Protein AF-A0A4Q9LCR6-F1 (afdb_monomer)

Nearest PDB structures (foldseek):
  1r8j-assembly1_A  TM=3.520E-01  e=2.386E+00  Synechococcus elongatus PCC 7942 = FACHB-805
  7tem-assembly1_A  TM=5.841E-01  e=8.317E+00  Yersinia pestis CO92
  4g86-assembly1_B  TM=3.510E-01  e=3.260E+00  Synechococcus elongatus PCC 7942 = FACHB-805

Secondary structure (DSSP, 8-state):
--HHHHHHHHHTT-----S-------S-TTS-TTTS-HHHHHHTTHHHHHHHHHTTT-HHHHHHHHHHHHHHHHHTT-S-HHHHHHHHHHHTT---HHHHHHHHHHHHHHHHSPP-TT-HHHHHHHHHHHHHHHHHHHHHHHHHHHHHHHHHHHHHHHHH-----EEE-TT--EEETTTT-S--SS-HHHHHHHHHHHHHHHHHHHHHHHHHTTSS-SSHHHHHHHHHHHHHHHHHHHS---S---

Radius of gyration: 36.47 Å; Cα contacts (8 Å, |Δi|>4): 140; chains: 1; bounding box: 73×49×104 Å

Foldseek 3Di:
DQLLVLLVCVVVVHDDDDPDDPLDQPDDPPDAPVRDDLSNLSSLCVLLSVLVNCVPPDLVSSLVSLVSSLVSCVSNVLDDPVVVVQLVCLLVVNHDPVSVVVLVVLLVVLVVDDDDSVDSVNSSSSSSNSNSVSSNSNSVSVVVVVVVVVVVVVVVVVVPDDPFDWDQDPVRDTDTPCPPPPPPPDDPVVVVVVVVVVVVVVVVVVVVVVVPPPPDDDPPVVVVVVVVVVVVVVVVVVDPDPDDDD

Sequence (246 aa):
MEISNILEKILNKEKVISIKMNLERNYSLNESVEEMSDNALLCMSIYFIQGYLISDTDKEECIEFYKRYCEEVEYYRIINKSLIKIKENTVKQRITRDQKLFLYNFKKEFREIQRLWDNREYIFSVLKYLYILAFEEIYFLLHEREIIKALKEEKEEFQNKEINIIRVDERGKRSSVMVNRNKPTMDLDEFADREILRMRENSENQKEIQKNDSESGEEENLEELRRLDELKDEIFNKRGNTYGMG

Organism: NCBI:txid148818

pLDDT: mean 78.04, std 17.16, range [36.28, 98.06]

Solvent-accessible surface area (backbone atoms only — not comparable to full-atom values): 14783 Å² total; per-residue (Å²): 133,64,65,67,63,54,50,53,32,57,77,70,71,44,89,80,88,70,97,77,76,88,78,69,78,72,67,64,96,84,60,53,75,87,73,51,50,70,68,36,58,54,44,58,47,46,35,44,52,52,16,62,71,32,51,91,78,38,62,68,62,18,42,52,25,26,49,53,28,47,52,51,44,46,73,64,57,77,52,54,74,69,58,54,53,48,46,57,25,44,60,68,73,62,62,48,73,67,57,52,50,50,54,51,49,52,58,50,54,59,71,71,53,81,91,42,91,91,34,65,69,49,50,53,48,49,54,55,49,52,47,54,50,33,47,51,49,42,32,50,56,54,50,52,50,51,52,56,49,51,57,49,53,50,52,53,53,59,75,70,52,78,85,77,53,69,46,67,47,100,86,70,52,74,43,68,74,64,82,83,62,92,62,74,91,60,54,72,68,56,49,50,53,51,51,53,49,51,52,47,52,54,53,51,53,54,54,55,50,67,70,65,58,84,68,90,80,70,69,70,66,55,57,54,51,50,53,54,51,54,51,48,53,52,55,53,71,73,51,72,92,83,77,89,82,136

Structure (mmCIF, N/CA/C/O backbone):
data_AF-A0A4Q9LCR6-F1
#
_entry.id   AF-A0A4Q9LCR6-F1
#
loop_
_atom_site.group_PDB
_atom_site.id
_atom_site.type_symbol
_atom_site.label_atom_id
_atom_site.label_alt_id
_atom_site.label_comp_id
_atom_site.label_asym_id
_atom_site.label_entity_id
_atom_site.label_seq_id
_atom_site.pdbx_PDB_ins_code
_atom_site.Cartn_x
_atom_site.Cartn_y
_atom_site.Cartn_z
_atom_site.occupancy
_atom_site.B_iso_or_equiv
_atom_site.auth_seq_id
_atom_site.auth_comp_id
_atom_site.auth_asym_id
_atom_site.auth_atom_id
_atom_site.pdbx_PDB_model_num
ATOM 1 N N . MET A 1 1 ? -22.986 8.074 -1.192 1.00 53.81 1 MET A N 1
ATOM 2 C CA . MET A 1 1 ? -22.441 6.706 -1.054 1.00 53.81 1 MET A CA 1
ATOM 3 C C . MET A 1 1 ? -21.582 6.719 0.194 1.00 53.81 1 MET A C 1
ATOM 5 O O . MET A 1 1 ? -20.719 7.581 0.276 1.00 53.81 1 MET A O 1
ATOM 9 N N . GLU A 1 2 ? -21.874 5.876 1.184 1.00 78.62 2 GLU A N 1
ATOM 10 C CA . GLU A 1 2 ? -21.086 5.850 2.425 1.00 78.62 2 GLU A CA 1
ATOM 11 C C . GLU A 1 2 ? -19.692 5.271 2.167 1.00 78.62 2 GLU A C 1
ATOM 13 O O . GLU A 1 2 ? -19.545 4.324 1.391 1.00 78.62 2 GLU A O 1
ATOM 18 N N . ILE A 1 3 ? -18.674 5.844 2.811 1.00 86.19 3 ILE A N 1
ATOM 19 C CA . ILE A 1 3 ? -17.269 5.433 2.677 1.00 86.19 3 ILE A CA 1
ATOM 20 C C . ILE A 1 3 ? -17.077 3.964 3.071 1.00 86.19 3 ILE A C 1
ATOM 22 O O . ILE A 1 3 ? -16.328 3.252 2.407 1.00 86.19 3 ILE A O 1
ATOM 26 N N . SER A 1 4 ? -17.822 3.491 4.071 1.00 88.00 4 SER A N 1
ATOM 27 C CA . SER A 1 4 ? -17.899 2.082 4.481 1.00 88.00 4 SER A CA 1
ATOM 28 C C . SER A 1 4 ? -18.155 1.142 3.298 1.00 88.00 4 SER A C 1
ATOM 30 O O . SER A 1 4 ? -17.426 0.174 3.117 1.00 88.00 4 SER A O 1
ATOM 32 N N . ASN A 1 5 ? -19.109 1.466 2.419 1.00 88.19 5 ASN A N 1
ATOM 33 C CA . ASN A 1 5 ? -19.432 0.645 1.246 1.00 88.19 5 ASN A CA 1
ATOM 34 C C . ASN A 1 5 ? -18.296 0.600 0.216 1.00 88.19 5 ASN A C 1
ATOM 36 O O . ASN A 1 5 ? -18.126 -0.398 -0.484 1.00 88.19 5 ASN A O 1
ATOM 40 N N . ILE A 1 6 ? -17.532 1.687 0.084 1.00 88.88 6 ILE A N 1
ATOM 41 C CA . ILE A 1 6 ? -16.375 1.735 -0.819 1.00 88.88 6 ILE A CA 1
ATOM 42 C C . ILE A 1 6 ? -15.247 0.885 -0.243 1.00 88.88 6 ILE A C 1
ATOM 44 O O . ILE A 1 6 ? -14.668 0.063 -0.950 1.00 88.88 6 ILE A O 1
ATOM 48 N N . LEU A 1 7 ? -14.968 1.058 1.048 1.00 90.94 7 LEU A N 1
ATOM 49 C CA . LEU A 1 7 ? -13.959 0.284 1.753 1.00 90.94 7 LEU A CA 1
ATOM 50 C C . LEU A 1 7 ? -14.289 -1.207 1.740 1.00 90.94 7 LEU A C 1
ATOM 52 O O . LEU A 1 7 ? -13.398 -2.005 1.489 1.00 90.94 7 LEU A O 1
ATOM 56 N N . GLU A 1 8 ? -15.553 -1.588 1.911 1.00 91.25 8 GLU A N 1
ATOM 57 C CA . GLU A 1 8 ? -16.001 -2.981 1.821 1.00 91.25 8 GLU A CA 1
ATOM 58 C C . GLU A 1 8 ? -15.603 -3.613 0.477 1.00 91.25 8 GLU A C 1
ATOM 60 O O . GLU A 1 8 ? -15.010 -4.694 0.441 1.00 91.25 8 GLU A O 1
ATOM 65 N N . LYS A 1 9 ? -15.836 -2.897 -0.631 1.00 90.50 9 LYS A N 1
ATOM 66 C CA . LYS A 1 9 ? -15.436 -3.336 -1.976 1.00 90.50 9 LYS A CA 1
ATOM 67 C C . LYS A 1 9 ? -13.923 -3.446 -2.121 1.00 90.50 9 LYS A C 1
ATOM 69 O O . LYS A 1 9 ? -13.438 -4.454 -2.629 1.00 90.50 9 LYS A O 1
ATOM 74 N N . ILE A 1 10 ? -13.176 -2.451 -1.640 1.00 91.25 10 ILE A N 1
ATOM 75 C CA . ILE A 1 10 ? -11.704 -2.465 -1.661 1.00 91.25 10 ILE A CA 1
ATOM 76 C C . ILE A 1 10 ? -11.170 -3.669 -0.871 1.00 91.25 10 ILE A C 1
ATOM 78 O O . ILE A 1 10 ? -10.319 -4.409 -1.366 1.00 91.25 10 ILE A O 1
ATOM 82 N N . LEU A 1 11 ? -11.701 -3.914 0.329 1.00 91.19 11 LEU A N 1
ATOM 83 C CA . LEU A 1 11 ? -11.311 -5.034 1.188 1.00 91.19 11 LEU A CA 1
ATOM 84 C C . LEU A 1 11 ? -11.665 -6.395 0.567 1.00 91.19 11 LEU A C 1
ATOM 86 O O . LEU A 1 11 ? -10.929 -7.364 0.758 1.00 91.19 11 LEU A O 1
ATOM 90 N N . ASN A 1 12 ? -12.745 -6.465 -0.215 1.00 89.31 12 ASN A N 1
ATOM 91 C CA . ASN A 1 12 ? -13.124 -7.645 -1.002 1.00 89.31 12 ASN A CA 1
ATOM 92 C C . ASN A 1 12 ? -12.392 -7.768 -2.342 1.00 89.31 12 ASN A C 1
ATOM 94 O O . ASN A 1 12 ? -12.576 -8.767 -3.037 1.00 89.31 12 ASN A O 1
ATOM 98 N N . LYS A 1 13 ? -11.542 -6.797 -2.702 1.00 86.69 13 LYS A N 1
ATOM 99 C CA . LYS A 1 13 ? -10.881 -6.705 -4.014 1.00 86.69 13 LYS A CA 1
ATOM 100 C C . LYS A 1 13 ? -11.868 -6.647 -5.185 1.00 86.69 13 LYS A C 1
ATOM 102 O O . LYS A 1 13 ? -11.583 -7.126 -6.283 1.00 86.69 13 LYS A O 1
ATOM 107 N N . GLU A 1 14 ? -13.037 -6.071 -4.950 1.00 86.00 14 GLU A N 1
ATOM 108 C CA . GLU A 1 14 ? -14.031 -5.807 -5.979 1.00 86.00 14 GLU A CA 1
ATOM 109 C C . GLU A 1 14 ? -13.679 -4.526 -6.740 1.00 86.00 14 GLU A C 1
ATOM 111 O O . GLU A 1 14 ? -13.148 -3.568 -6.174 1.00 86.00 14 GLU A O 1
ATOM 116 N N . LYS A 1 15 ? -14.013 -4.473 -8.035 1.00 77.75 15 LYS A N 1
ATOM 117 C CA . LYS A 1 15 ? -13.818 -3.253 -8.826 1.00 77.75 15 LYS A CA 1
ATOM 118 C C . LYS A 1 15 ? -14.724 -2.138 -8.308 1.00 77.75 15 LYS A C 1
ATOM 120 O O . LYS A 1 15 ? -15.952 -2.239 -8.360 1.00 77.75 15 LYS A O 1
ATOM 125 N N . VAL A 1 16 ? -14.118 -1.036 -7.880 1.00 77.44 16 VAL A N 1
ATOM 126 C CA . VAL A 1 16 ? -14.838 0.190 -7.529 1.00 77.44 16 VAL A CA 1
ATOM 127 C C . VAL A 1 16 ? -14.949 1.055 -8.781 1.00 77.44 16 VAL A C 1
ATOM 129 O O . VAL A 1 16 ? -14.005 1.725 -9.178 1.00 77.44 16 VAL A O 1
ATOM 132 N N . ILE A 1 17 ? -16.112 1.028 -9.431 1.00 67.00 17 ILE A N 1
ATOM 133 C CA . ILE A 1 17 ? -16.392 1.887 -10.586 1.00 67.00 17 ILE A CA 1
ATOM 134 C C . ILE A 1 17 ? -17.035 3.171 -10.062 1.00 67.00 17 ILE A C 1
ATOM 136 O O . ILE A 1 17 ? -18.211 3.163 -9.702 1.00 67.00 17 ILE A O 1
ATOM 140 N N . SER A 1 18 ? -16.290 4.275 -10.001 1.00 59.47 18 SER A N 1
ATOM 141 C CA . SER A 1 18 ? -16.901 5.596 -9.827 1.00 59.47 18 SER A CA 1
ATOM 142 C C . SER A 1 18 ? -15.997 6.722 -10.319 1.00 59.47 18 SER A C 1
ATOM 144 O O . SER A 1 18 ? -15.009 7.073 -9.685 1.00 59.47 18 SER A O 1
ATOM 146 N N . ILE A 1 19 ? -16.413 7.323 -11.434 1.00 47.91 19 ILE A N 1
ATOM 147 C CA . ILE A 1 19 ? -15.676 8.316 -12.228 1.00 47.91 19 ILE A CA 1
ATOM 148 C C . ILE A 1 19 ? -15.639 9.718 -11.588 1.00 47.91 19 ILE A C 1
ATOM 150 O O . ILE A 1 19 ? -14.822 10.531 -11.995 1.00 47.91 19 ILE A O 1
ATOM 154 N N . LYS A 1 20 ? -16.452 10.031 -10.569 1.00 49.53 20 LYS A N 1
ATOM 155 C CA . LYS A 1 20 ? -16.376 11.311 -9.832 1.00 49.53 20 LYS A CA 1
ATOM 156 C C . LYS A 1 20 ? -16.919 11.154 -8.417 1.00 49.53 20 LYS A C 1
ATOM 158 O O . LYS A 1 20 ? -18.090 11.433 -8.170 1.00 49.53 20 LYS A O 1
ATOM 163 N N . MET A 1 21 ? -16.099 10.684 -7.482 1.00 55.44 21 MET A N 1
ATOM 164 C CA . MET A 1 21 ? -16.433 10.861 -6.069 1.00 55.44 21 MET A CA 1
ATOM 165 C C . MET A 1 21 ? -15.834 12.178 -5.590 1.00 55.44 21 MET A C 1
ATOM 167 O O . MET A 1 21 ? -14.624 12.269 -5.401 1.00 55.44 21 MET A O 1
ATOM 171 N N . ASN A 1 22 ? -16.681 13.185 -5.369 1.00 56.62 22 ASN A N 1
ATOM 172 C CA . ASN A 1 22 ? -16.319 14.315 -4.515 1.00 56.62 22 ASN A CA 1
ATOM 173 C C . ASN A 1 22 ? -16.319 13.807 -3.070 1.00 56.62 22 ASN A C 1
ATOM 175 O O . ASN A 1 22 ? -17.305 13.929 -2.347 1.00 56.62 22 ASN A O 1
ATOM 179 N N . LEU A 1 23 ? -15.241 13.119 -2.697 1.00 64.38 23 LEU A N 1
ATOM 180 C CA . LEU A 1 23 ? -14.966 12.760 -1.315 1.00 64.38 23 LEU A CA 1
ATOM 181 C C . LEU A 1 23 ? -14.396 14.004 -0.637 1.00 64.38 23 LEU A C 1
ATOM 183 O O . LEU A 1 23 ? -13.237 14.356 -0.844 1.00 64.38 23 LEU A O 1
ATOM 187 N N . GLU A 1 24 ? -15.232 14.692 0.128 1.00 65.69 24 GLU A N 1
ATOM 188 C CA . GLU A 1 24 ? -14.815 15.843 0.923 1.00 65.69 24 GLU A CA 1
ATOM 189 C C . GLU A 1 24 ? -14.443 15.395 2.337 1.00 65.69 24 GLU A C 1
ATOM 191 O O . GLU A 1 24 ? -15.078 14.513 2.924 1.00 65.69 24 GLU A O 1
ATOM 196 N N . ARG A 1 25 ? -13.386 15.999 2.890 1.00 67.19 25 ARG A N 1
ATOM 197 C CA .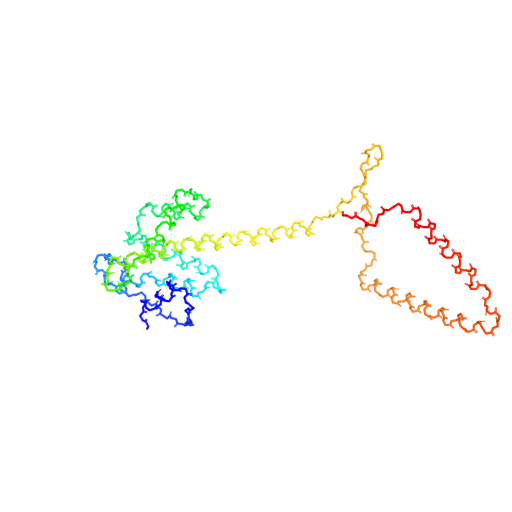 ARG A 1 25 ? -13.027 15.795 4.293 1.00 67.19 25 ARG A CA 1
ATOM 198 C C . ARG A 1 25 ? -14.095 16.454 5.164 1.00 67.19 25 ARG A C 1
ATOM 200 O O . ARG A 1 25 ? -14.253 17.667 5.119 1.00 67.19 25 ARG A O 1
ATOM 207 N N . ASN A 1 26 ? -14.761 15.665 5.999 1.00 67.81 26 ASN A N 1
ATOM 208 C CA . ASN A 1 26 ? -15.740 16.158 6.972 1.00 67.81 26 ASN A CA 1
ATOM 209 C C . ASN A 1 26 ? -15.188 16.097 8.405 1.00 67.81 26 ASN A C 1
ATOM 211 O O . ASN A 1 26 ? -15.815 15.517 9.287 1.00 67.81 26 ASN A O 1
ATOM 215 N N . TYR A 1 27 ? -13.989 16.642 8.623 1.00 68.50 27 TYR A N 1
ATOM 216 C CA . TYR A 1 27 ? -13.392 16.816 9.953 1.00 68.50 27 TYR A CA 1
ATOM 217 C C . TYR A 1 27 ? -12.364 17.951 9.951 1.00 68.50 27 TYR A C 1
ATOM 219 O O . TYR A 1 27 ? -11.759 18.262 8.920 1.00 68.50 27 TYR A O 1
ATOM 227 N N . SER A 1 28 ? -12.191 18.591 11.108 1.00 71.69 28 SER A N 1
ATOM 228 C CA . SER A 1 28 ? -11.237 19.687 11.285 1.00 71.69 28 SER A CA 1
ATOM 229 C C . SER A 1 28 ? -9.833 19.147 11.549 1.00 71.69 28 SER A C 1
ATOM 231 O O . SER A 1 28 ? -9.668 18.183 12.289 1.00 71.69 28 SER A O 1
ATOM 233 N N . LEU A 1 29 ? -8.808 19.813 11.007 1.00 68.19 29 LEU A N 1
ATOM 234 C CA . LEU A 1 29 ? -7.396 19.461 11.228 1.00 68.19 29 LEU A CA 1
ATOM 235 C C . LEU A 1 29 ? -6.944 19.582 12.696 1.00 68.19 29 LEU A C 1
ATOM 237 O O . LEU A 1 29 ? -5.897 19.056 13.055 1.00 68.19 29 LEU A O 1
ATOM 241 N N . ASN A 1 30 ? -7.720 20.277 13.533 1.00 71.38 30 ASN A N 1
ATOM 242 C CA . ASN A 1 30 ? -7.383 20.549 14.933 1.00 71.38 30 ASN A CA 1
ATOM 243 C C . ASN A 1 30 ? -8.171 19.689 15.936 1.00 71.38 30 ASN A C 1
ATOM 245 O O . ASN A 1 30 ? -8.026 19.887 17.140 1.00 71.38 30 ASN A O 1
ATOM 249 N N . GLU A 1 31 ? -9.038 18.796 15.462 1.00 77.06 31 GLU A N 1
ATOM 250 C CA . GLU A 1 31 ? -9.872 17.952 16.320 1.00 77.06 31 GLU A CA 1
ATOM 251 C C . GLU A 1 31 ? -9.066 16.752 16.839 1.00 77.06 31 GLU A C 1
ATOM 253 O O . GLU A 1 31 ? -8.272 16.161 16.100 1.00 77.06 31 GLU A O 1
ATOM 258 N N . SER A 1 32 ? -9.231 16.387 18.115 1.00 85.19 32 SER A N 1
ATOM 259 C CA . SER A 1 32 ? -8.574 15.190 18.650 1.00 85.19 32 SER A CA 1
ATOM 260 C C . SER A 1 32 ? -9.186 13.933 18.032 1.00 85.19 32 SER A C 1
ATOM 262 O O . SER A 1 32 ? -10.399 13.840 17.855 1.00 85.19 32 SER A O 1
ATOM 264 N N . VAL A 1 33 ? -8.370 12.907 17.777 1.00 87.25 33 VAL A N 1
ATOM 265 C CA . VAL A 1 33 ? -8.848 11.599 17.287 1.00 87.25 33 VAL A CA 1
ATOM 266 C C . VAL A 1 33 ? -9.898 10.988 18.208 1.00 87.25 33 VAL A C 1
ATOM 268 O O . VAL A 1 33 ? -10.756 10.242 17.752 1.00 87.25 33 VAL A O 1
ATOM 271 N N . GLU A 1 34 ? -9.832 11.275 19.503 1.00 85.69 34 GLU A N 1
ATOM 272 C CA . GLU A 1 34 ? -10.783 10.782 20.503 1.00 85.69 34 GLU A CA 1
ATOM 273 C C . GLU A 1 34 ? -12.159 11.450 20.374 1.00 85.69 34 GLU A C 1
ATOM 275 O O . GLU A 1 34 ? -13.168 10.836 20.706 1.00 85.69 34 GLU A O 1
ATOM 280 N N . GLU A 1 35 ? -12.202 12.670 19.840 1.00 86.00 35 GLU A N 1
ATOM 281 C CA . GLU A 1 35 ? -13.413 13.486 19.696 1.00 86.00 35 GLU A CA 1
ATOM 282 C C . GLU A 1 35 ? -14.106 13.263 18.346 1.00 86.00 35 GLU A C 1
ATOM 284 O O . GLU A 1 35 ? -15.310 13.478 18.217 1.00 86.00 35 GLU A O 1
ATOM 289 N N . MET A 1 36 ? -13.372 12.760 17.349 1.00 88.31 36 MET A N 1
ATOM 290 C CA . MET A 1 36 ? -13.910 12.518 16.014 1.00 88.31 36 MET A CA 1
ATOM 291 C C . MET A 1 36 ? -15.026 11.474 16.004 1.00 88.31 36 MET A C 1
ATOM 293 O O . MET A 1 36 ? -14.910 10.397 16.595 1.00 88.31 36 MET A O 1
ATOM 297 N N . SER A 1 37 ? -16.082 11.741 15.238 1.00 89.25 37 SER A N 1
ATOM 298 C CA . SER A 1 37 ? -17.096 10.726 14.932 1.00 89.25 37 SER A CA 1
ATOM 299 C C . SER A 1 37 ? -16.505 9.548 14.145 1.00 89.25 37 SER A C 1
ATOM 301 O O . SER A 1 37 ? -15.518 9.692 13.422 1.00 89.25 37 SER A O 1
ATOM 303 N N . ASP A 1 38 ? -17.139 8.381 14.224 1.00 90.06 38 ASP A N 1
ATOM 304 C CA . ASP A 1 38 ? -16.715 7.195 13.466 1.00 90.06 38 ASP A CA 1
ATOM 305 C C . ASP A 1 3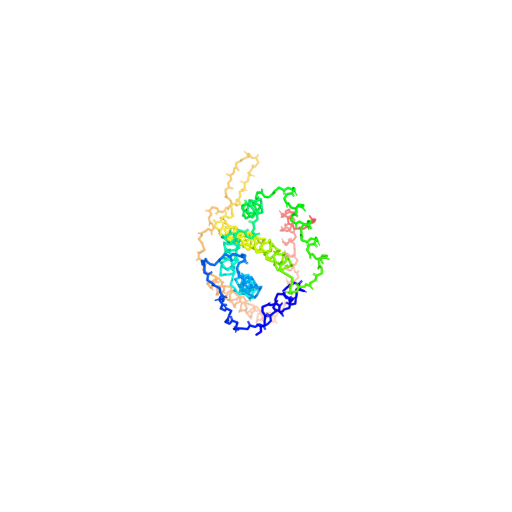8 ? -16.735 7.446 11.946 1.00 90.06 38 ASP A C 1
ATOM 307 O O . ASP A 1 38 ? -15.825 7.041 11.221 1.00 90.06 38 ASP A O 1
ATOM 311 N N . ASN A 1 39 ? -17.700 8.236 11.467 1.00 87.81 39 ASN A N 1
ATOM 312 C CA . ASN A 1 39 ? -17.746 8.697 10.079 1.00 87.81 39 ASN A CA 1
ATOM 313 C C . ASN A 1 39 ? -16.555 9.598 9.716 1.00 87.81 39 ASN A C 1
ATOM 315 O O . ASN A 1 39 ? -15.997 9.465 8.628 1.00 87.81 39 ASN A O 1
ATOM 319 N N . ALA A 1 40 ? -16.143 10.498 10.614 1.00 88.31 40 ALA A N 1
ATOM 320 C CA . ALA A 1 40 ? -14.957 11.330 10.415 1.00 88.31 40 ALA A CA 1
ATOM 321 C C . ALA A 1 40 ? -13.673 10.486 10.352 1.00 88.31 40 ALA A C 1
ATOM 323 O O . ALA A 1 40 ? -12.841 10.712 9.474 1.00 88.31 40 ALA A O 1
ATOM 324 N N . LEU A 1 41 ? -13.547 9.460 11.202 1.00 90.62 41 LEU A N 1
ATOM 325 C CA . LEU A 1 41 ? -12.430 8.512 11.135 1.00 90.62 41 LEU A CA 1
ATOM 326 C C . LEU A 1 41 ? -12.396 7.768 9.796 1.00 90.62 41 LEU A C 1
ATOM 328 O O . LEU A 1 41 ? -11.336 7.640 9.185 1.00 90.62 41 LEU A O 1
ATOM 332 N N . LEU A 1 42 ? -13.549 7.324 9.291 1.00 90.81 42 LEU A N 1
ATOM 333 C CA . LEU A 1 42 ? -13.632 6.701 7.968 1.00 90.81 42 LEU A CA 1
ATOM 334 C C . LEU A 1 42 ? -13.226 7.674 6.853 1.00 90.81 42 LEU A C 1
ATOM 336 O O . LEU A 1 42 ? -12.534 7.264 5.919 1.00 90.81 42 LEU A O 1
ATOM 340 N N . CYS A 1 43 ? -13.557 8.963 6.967 1.00 90.38 43 CYS A N 1
ATOM 341 C CA . CYS A 1 43 ? -13.110 10.002 6.033 1.00 90.38 43 CYS A CA 1
ATOM 342 C C . CYS A 1 43 ? -11.580 10.170 5.974 1.00 90.38 43 CYS A C 1
ATOM 344 O O . CYS A 1 43 ? -11.078 10.724 4.998 1.00 90.38 43 CYS A O 1
ATOM 346 N N . MET A 1 44 ? -10.803 9.665 6.936 1.00 90.94 44 MET A N 1
ATOM 347 C CA . MET A 1 44 ? -9.338 9.635 6.801 1.00 90.94 44 MET A CA 1
ATOM 348 C C . MET A 1 44 ? -8.870 8.719 5.670 1.00 90.94 44 MET A C 1
ATOM 350 O O . MET A 1 44 ? -7.805 8.926 5.104 1.00 90.94 44 MET A O 1
ATOM 354 N N . SER A 1 45 ? -9.672 7.725 5.284 1.00 93.31 45 SER A N 1
ATOM 355 C CA . SER A 1 45 ? -9.347 6.827 4.170 1.00 93.31 45 SER A CA 1
ATOM 356 C C . SER A 1 45 ? -9.539 7.455 2.784 1.00 93.31 45 SER A C 1
ATOM 358 O O . SER A 1 45 ? -9.232 6.810 1.785 1.00 93.31 45 SER A O 1
ATOM 360 N N . ILE A 1 46 ? -10.011 8.705 2.685 1.00 91.88 46 ILE A N 1
ATOM 361 C CA . ILE A 1 46 ? -10.335 9.346 1.400 1.00 91.88 46 ILE A CA 1
ATOM 362 C C . ILE A 1 46 ? -9.139 9.356 0.450 1.00 91.88 46 ILE A C 1
ATOM 364 O O . ILE A 1 46 ? -9.285 8.946 -0.699 1.00 91.88 46 ILE A O 1
ATOM 368 N N . TYR A 1 47 ? -7.956 9.759 0.917 1.00 93.25 47 TYR A N 1
ATOM 369 C CA . TYR A 1 47 ? -6.771 9.761 0.058 1.00 93.25 47 TYR A CA 1
ATOM 370 C C . TYR A 1 47 ? -6.351 8.360 -0.364 1.00 93.25 47 TYR A C 1
ATOM 372 O O . TYR A 1 47 ? -5.953 8.164 -1.507 1.00 93.25 47 TYR A O 1
ATOM 380 N N . PHE A 1 48 ? -6.498 7.368 0.515 1.00 95.19 48 PHE A N 1
ATOM 381 C CA . PHE A 1 48 ? -6.269 5.981 0.131 1.00 95.19 48 PHE A CA 1
ATOM 382 C C . PHE A 1 48 ? -7.207 5.568 -1.011 1.00 95.19 48 PHE A C 1
ATOM 384 O O . PHE A 1 48 ? -6.764 5.023 -2.018 1.00 95.19 48 PHE A O 1
ATOM 391 N N . ILE A 1 49 ? -8.503 5.860 -0.871 1.00 92.81 49 ILE A N 1
ATOM 392 C CA . ILE A 1 49 ? -9.522 5.539 -1.877 1.00 92.81 49 ILE A CA 1
ATOM 393 C C . ILE A 1 49 ? -9.221 6.258 -3.196 1.00 92.81 49 ILE A C 1
ATOM 395 O O . ILE A 1 49 ? -9.306 5.641 -4.254 1.00 92.81 49 ILE A O 1
ATOM 399 N N . GLN A 1 50 ? -8.844 7.537 -3.149 1.00 90.75 50 GLN A N 1
ATOM 400 C CA . GLN A 1 50 ? -8.457 8.303 -4.335 1.00 90.75 50 GLN A CA 1
ATOM 401 C C . GLN A 1 50 ? -7.266 7.658 -5.045 1.00 90.75 50 GLN A C 1
ATOM 403 O O . GLN A 1 50 ? -7.368 7.380 -6.237 1.00 90.75 50 GLN A O 1
ATOM 408 N N . GLY A 1 51 ? -6.197 7.329 -4.310 1.00 92.19 51 GLY A N 1
ATOM 409 C CA . GLY A 1 51 ? -5.036 6.616 -4.851 1.00 92.19 51 GLY A CA 1
ATOM 410 C C . GLY A 1 51 ? -5.409 5.274 -5.484 1.00 92.19 51 GLY A C 1
ATOM 411 O O . GLY A 1 51 ? -4.965 4.972 -6.589 1.00 92.19 51 GLY A O 1
ATOM 412 N N . TYR A 1 52 ? -6.296 4.508 -4.843 1.00 91.81 52 TYR A N 1
ATOM 413 C CA . TYR A 1 52 ? -6.786 3.233 -5.371 1.00 91.81 52 TYR A CA 1
ATOM 414 C C . TYR A 1 52 ? -7.530 3.399 -6.705 1.00 91.81 52 TYR A C 1
ATOM 416 O O . TYR A 1 52 ? -7.293 2.636 -7.641 1.00 91.81 52 TYR A O 1
ATOM 424 N N . LEU A 1 53 ? -8.393 4.413 -6.822 1.00 89.44 53 LEU A N 1
ATOM 425 C CA . LEU A 1 53 ? -9.213 4.653 -8.016 1.00 89.44 53 LEU A CA 1
ATOM 426 C C . LEU A 1 53 ? -8.408 5.090 -9.246 1.00 89.44 53 LEU A C 1
ATOM 428 O O . LEU A 1 53 ? -8.821 4.786 -10.362 1.00 89.44 53 LEU A O 1
ATOM 432 N N . ILE A 1 54 ? -7.290 5.795 -9.056 1.00 89.19 54 ILE A N 1
ATOM 433 C CA . ILE A 1 54 ? -6.449 6.297 -10.158 1.00 89.19 54 ILE A CA 1
ATOM 434 C C . ILE A 1 54 ? -5.191 5.456 -10.409 1.00 89.19 54 ILE A C 1
ATOM 436 O O . ILE A 1 54 ? -4.379 5.806 -11.266 1.00 89.19 54 ILE A O 1
ATOM 440 N N . SER A 1 55 ? -5.025 4.352 -9.674 1.00 86.31 55 SER A N 1
ATOM 441 C CA . SER A 1 55 ? -3.832 3.493 -9.720 1.00 86.31 55 SER A CA 1
ATOM 442 C C . SER A 1 55 ? -3.495 2.974 -11.125 1.00 86.31 55 SER A C 1
ATOM 444 O O . SER A 1 55 ? -2.319 2.860 -11.473 1.00 86.31 55 SER A O 1
ATOM 446 N N . ASP A 1 56 ? -4.513 2.740 -11.957 1.00 85.12 56 ASP A N 1
ATOM 447 C CA . ASP A 1 56 ? -4.358 2.277 -13.341 1.00 85.12 56 ASP A CA 1
ATOM 448 C C . ASP A 1 56 ? -4.071 3.410 -14.349 1.00 85.12 56 ASP A C 1
ATOM 450 O O . ASP A 1 56 ? -3.629 3.139 -15.467 1.00 85.12 56 ASP A O 1
ATOM 454 N N . THR A 1 57 ? -4.338 4.673 -13.995 1.00 86.81 57 THR A N 1
ATOM 455 C CA . THR A 1 57 ? -4.294 5.809 -14.933 1.00 86.81 57 THR A CA 1
ATOM 456 C C . THR A 1 57 ? -3.108 6.736 -14.711 1.00 86.81 57 THR A C 1
ATOM 458 O O . THR A 1 57 ? -2.435 7.090 -15.677 1.00 86.81 57 THR A O 1
ATOM 461 N N . ASP A 1 58 ? -2.842 7.129 -13.462 1.00 89.00 58 ASP A N 1
ATOM 462 C CA . ASP A 1 58 ? -1.763 8.061 -13.118 1.00 89.00 58 ASP A CA 1
ATOM 463 C C . ASP A 1 58 ? -1.016 7.578 -11.873 1.00 89.00 58 ASP A C 1
ATOM 465 O O . ASP A 1 58 ? -1.484 7.690 -10.739 1.00 89.00 58 ASP A O 1
ATOM 469 N N . LYS A 1 59 ? 0.183 7.036 -12.097 1.00 90.81 59 LYS A N 1
ATOM 470 C CA . LYS A 1 59 ? 1.014 6.461 -11.035 1.00 90.81 59 LYS A CA 1
ATOM 471 C C . LYS A 1 59 ? 1.651 7.519 -10.136 1.00 90.81 59 LYS A C 1
ATOM 473 O O . LYS A 1 59 ? 1.854 7.246 -8.957 1.00 90.81 59 LYS A O 1
ATOM 478 N N . GLU A 1 60 ? 1.979 8.701 -10.655 1.00 91.00 60 GLU A N 1
ATOM 479 C CA . GLU A 1 60 ? 2.627 9.750 -9.853 1.00 91.00 60 GLU A CA 1
ATOM 480 C C . GLU A 1 60 ? 1.606 10.420 -8.931 1.00 91.00 60 GLU A C 1
ATOM 482 O O . GLU A 1 60 ? 1.859 10.578 -7.734 1.00 91.00 60 GLU A O 1
ATOM 487 N N . GLU A 1 61 ? 0.415 10.725 -9.451 1.00 92.56 61 GLU A N 1
ATOM 488 C CA . GLU A 1 61 ? -0.686 11.232 -8.629 1.00 92.56 61 GLU A CA 1
ATOM 489 C C . GLU A 1 61 ? -1.149 10.175 -7.605 1.00 92.56 61 GLU A C 1
ATOM 491 O O . GLU A 1 61 ? -1.413 10.499 -6.445 1.00 92.56 61 GLU A O 1
ATOM 496 N N . CYS A 1 62 ? -1.144 8.889 -7.978 1.00 93.25 62 CYS A N 1
ATOM 497 C CA . CYS A 1 62 ? -1.444 7.781 -7.068 1.00 93.25 62 CYS A CA 1
ATOM 498 C C . CYS A 1 62 ? -0.476 7.734 -5.869 1.00 93.25 62 CYS A C 1
ATOM 500 O O . CYS A 1 62 ? -0.912 7.647 -4.716 1.00 93.25 62 CYS A O 1
ATOM 502 N N . ILE A 1 63 ? 0.836 7.864 -6.118 1.00 94.88 63 ILE A N 1
ATOM 503 C CA . ILE A 1 63 ? 1.858 7.930 -5.059 1.00 94.88 63 ILE A CA 1
ATOM 504 C C . ILE A 1 63 ? 1.593 9.111 -4.120 1.00 94.88 63 ILE A C 1
ATOM 506 O O . ILE A 1 63 ? 1.714 8.964 -2.901 1.00 94.88 63 ILE A O 1
ATOM 510 N N . GLU A 1 64 ? 1.254 10.280 -4.662 1.00 95.75 64 GLU A N 1
ATOM 511 C CA . GLU A 1 64 ? 0.974 11.480 -3.872 1.00 95.75 64 GLU A CA 1
ATOM 512 C C . GLU A 1 64 ? -0.238 11.286 -2.952 1.00 95.75 64 GLU A C 1
ATOM 514 O O . GLU A 1 64 ? -0.178 11.620 -1.766 1.00 95.75 64 GLU A O 1
ATOM 519 N N . PHE A 1 65 ? -1.313 10.667 -3.445 1.00 95.38 65 PHE A N 1
ATOM 520 C CA . PHE A 1 65 ? -2.464 10.336 -2.608 1.00 95.38 65 PHE A CA 1
ATOM 521 C C . PHE A 1 65 ? -2.111 9.365 -1.481 1.00 95.38 65 PHE A C 1
ATOM 523 O O . PHE A 1 65 ? -2.447 9.622 -0.322 1.00 95.38 65 PHE A O 1
ATOM 530 N N . TYR A 1 66 ? -1.370 8.292 -1.761 1.00 97.00 66 TYR A N 1
ATOM 531 C CA . TYR A 1 66 ? -0.946 7.376 -0.701 1.00 97.00 66 TYR A CA 1
ATOM 532 C C . TYR A 1 66 ? -0.012 8.035 0.320 1.00 97.00 66 TYR A C 1
ATOM 534 O O . TYR A 1 66 ? -0.103 7.725 1.511 1.00 97.00 66 TYR A O 1
ATOM 542 N N . LYS A 1 67 ? 0.854 8.968 -0.099 1.00 96.62 67 LYS A N 1
ATOM 543 C CA . LYS A 1 67 ? 1.695 9.744 0.827 1.00 96.62 67 LYS A CA 1
ATOM 544 C C . LYS A 1 67 ? 0.856 10.614 1.751 1.00 96.62 67 LYS A C 1
ATOM 546 O O . LYS A 1 67 ? 1.025 10.514 2.963 1.00 96.62 67 LYS A O 1
ATOM 551 N N . ARG A 1 68 ? -0.089 11.382 1.201 1.00 95.44 68 ARG A N 1
ATOM 552 C CA . ARG A 1 68 ? -1.009 12.222 1.988 1.00 95.44 68 ARG A CA 1
ATOM 553 C C . ARG A 1 68 ? -1.805 11.403 2.988 1.00 95.44 68 ARG A C 1
ATOM 555 O O . ARG A 1 68 ? -1.927 11.800 4.141 1.00 95.44 68 ARG A O 1
ATOM 562 N N . TYR A 1 69 ? -2.284 10.235 2.565 1.00 96.56 69 TYR A N 1
ATOM 563 C CA . TYR A 1 69 ? -2.947 9.301 3.461 1.00 96.56 69 TYR A CA 1
ATOM 564 C C . TYR A 1 69 ? -2.043 8.880 4.630 1.00 96.56 69 TYR A C 1
ATOM 566 O O . TYR A 1 69 ? -2.450 8.978 5.786 1.00 96.56 69 TYR A O 1
ATOM 574 N N . CYS A 1 70 ? -0.812 8.442 4.339 1.00 97.06 70 CYS A N 1
ATOM 575 C CA . CYS A 1 70 ? 0.150 8.032 5.364 1.00 97.06 70 CYS A CA 1
ATOM 576 C C . CYS A 1 70 ? 0.465 9.167 6.347 1.00 97.06 70 CYS A C 1
ATOM 578 O O . CYS A 1 70 ? 0.480 8.944 7.555 1.00 97.06 70 CYS A O 1
ATOM 580 N N . GLU A 1 71 ? 0.707 10.373 5.837 1.00 95.31 71 GLU A N 1
ATOM 581 C CA . GLU A 1 71 ? 1.005 11.559 6.645 1.00 95.31 71 GLU A CA 1
ATOM 582 C C . GLU A 1 71 ? -0.159 11.930 7.564 1.00 95.31 71 GLU A C 1
ATOM 584 O O . GLU A 1 71 ? 0.055 12.243 8.734 1.00 95.31 71 GLU A O 1
ATOM 589 N N . GLU A 1 72 ? -1.391 11.838 7.068 1.00 93.06 72 GLU A N 1
ATOM 590 C CA . GLU A 1 72 ? -2.594 12.150 7.834 1.00 93.06 72 GLU A CA 1
ATOM 591 C C . GLU A 1 72 ? -2.788 11.187 9.012 1.00 93.06 72 GLU A C 1
ATOM 593 O O . GLU A 1 72 ? -2.895 11.624 10.159 1.00 93.06 72 GLU A O 1
ATOM 598 N N . VAL A 1 73 ? -2.741 9.871 8.786 1.00 94.88 73 VAL A N 1
ATOM 599 C CA . VAL A 1 73 ? -2.903 8.899 9.886 1.00 94.88 73 VAL A CA 1
ATOM 600 C C . VAL A 1 73 ? -1.732 8.912 10.881 1.00 94.88 73 VAL A C 1
ATOM 602 O O . VAL A 1 73 ? -1.905 8.565 12.055 1.00 94.88 73 VAL A O 1
ATOM 605 N N . GLU A 1 74 ? -0.541 9.329 10.442 1.00 95.25 74 GLU A N 1
ATOM 606 C CA . GLU A 1 74 ? 0.622 9.561 11.307 1.00 95.25 74 GLU A CA 1
ATOM 607 C C . GLU A 1 74 ? 0.464 10.816 12.164 1.00 95.25 74 GLU A C 1
ATOM 609 O O . GLU A 1 74 ? 0.742 10.767 13.366 1.00 95.25 74 GLU A O 1
ATOM 614 N N . TYR A 1 75 ? -0.015 11.916 11.575 1.00 92.56 75 TYR A N 1
ATOM 615 C CA . TYR A 1 75 ? -0.286 13.176 12.269 1.00 92.56 75 TYR A CA 1
ATOM 616 C C . TYR A 1 75 ? -1.249 12.962 13.440 1.00 92.56 75 TYR A C 1
ATOM 618 O O . TYR A 1 75 ? -0.970 13.364 14.572 1.00 92.56 75 TYR A O 1
ATOM 626 N N . TYR A 1 76 ? -2.318 12.211 13.186 1.00 91.75 76 TYR A N 1
ATOM 627 C CA . TYR A 1 76 ? -3.322 11.829 14.174 1.00 91.75 76 TYR A CA 1
ATOM 628 C C . TYR A 1 76 ? -2.867 10.723 15.143 1.00 91.75 76 TYR A C 1
ATOM 630 O O . TYR A 1 76 ? -3.618 10.321 16.024 1.00 91.75 76 TYR A O 1
ATOM 638 N N . ARG A 1 77 ? -1.625 10.229 15.039 1.00 92.62 77 ARG A N 1
ATOM 639 C CA . ARG A 1 77 ? -1.054 9.194 15.927 1.00 92.62 77 ARG A CA 1
ATOM 640 C C . ARG A 1 77 ? -1.860 7.891 15.976 1.00 92.62 77 ARG A C 1
ATOM 642 O O . ARG A 1 77 ? -1.767 7.142 16.947 1.00 92.62 77 ARG A O 1
ATOM 649 N N . ILE A 1 78 ? -2.592 7.576 14.908 1.00 93.38 78 ILE A N 1
ATOM 650 C CA . ILE A 1 78 ? -3.277 6.283 14.743 1.00 93.38 78 ILE A CA 1
ATOM 651 C C . ILE A 1 78 ? -2.245 5.160 14.568 1.00 93.38 78 ILE A C 1
ATOM 653 O O . ILE A 1 78 ? -2.455 4.012 14.976 1.00 93.38 78 ILE A O 1
ATOM 657 N N . ILE A 1 79 ? -1.108 5.506 13.962 1.00 95.69 79 ILE A N 1
ATOM 658 C CA . ILE A 1 79 ? 0.003 4.609 13.673 1.00 95.69 79 ILE A CA 1
ATOM 659 C C . ILE A 1 79 ? 1.090 4.735 14.744 1.00 95.69 79 ILE A C 1
ATOM 661 O O . ILE A 1 79 ? 1.581 5.819 15.058 1.00 95.69 79 ILE A O 1
ATOM 665 N N . ASN A 1 80 ? 1.529 3.592 15.269 1.00 93.19 80 ASN A N 1
ATOM 666 C CA . ASN A 1 80 ? 2.617 3.537 16.241 1.00 93.19 80 ASN A CA 1
ATOM 667 C C . ASN A 1 80 ? 3.971 3.830 15.580 1.00 93.19 80 ASN A C 1
ATOM 669 O O . ASN A 1 80 ? 4.236 3.402 14.456 1.00 93.19 80 ASN A O 1
ATOM 673 N N . LYS A 1 81 ? 4.898 4.439 16.333 1.00 94.69 81 LYS A N 1
ATOM 674 C CA . LYS A 1 81 ? 6.264 4.760 15.867 1.00 94.69 81 LYS A CA 1
ATOM 675 C C . LYS A 1 81 ? 7.016 3.566 15.263 1.00 94.69 81 LYS A C 1
ATOM 677 O O . LYS A 1 81 ? 7.821 3.742 14.352 1.00 94.69 81 LYS A O 1
ATOM 682 N N . SER A 1 82 ? 6.768 2.353 15.761 1.00 93.50 82 SER A N 1
ATOM 683 C CA . SER A 1 82 ? 7.356 1.127 15.213 1.00 93.50 82 SER A CA 1
ATOM 684 C C . SER A 1 82 ? 6.926 0.878 13.766 1.00 93.50 82 SER A C 1
ATOM 686 O O . SER A 1 82 ? 7.772 0.569 12.931 1.00 93.50 82 SER A O 1
ATOM 688 N N . LEU A 1 83 ? 5.643 1.064 13.455 1.00 94.38 83 LEU A N 1
ATOM 689 C CA . LEU A 1 83 ? 5.090 0.861 12.119 1.00 94.38 83 LEU A CA 1
ATOM 690 C C . LEU A 1 83 ? 5.527 1.975 11.151 1.00 94.38 83 LEU A C 1
ATOM 692 O O . LEU A 1 83 ? 5.863 1.675 10.009 1.00 94.38 83 LEU A O 1
ATOM 696 N N . ILE A 1 84 ? 5.680 3.214 11.633 1.00 96.00 84 ILE A N 1
ATOM 697 C CA . ILE A 1 84 ? 6.287 4.317 10.858 1.00 96.00 84 ILE A CA 1
ATOM 698 C C . ILE A 1 84 ? 7.722 3.962 10.442 1.00 96.00 84 ILE A C 1
ATOM 700 O O . ILE A 1 84 ? 8.104 4.102 9.280 1.00 96.00 84 ILE A O 1
ATOM 704 N N . LYS A 1 85 ? 8.519 3.407 11.363 1.00 95.56 85 LYS A N 1
ATOM 705 C CA . LYS A 1 85 ? 9.879 2.944 11.049 1.00 95.56 85 LYS A CA 1
ATOM 706 C C . LYS A 1 85 ? 9.876 1.808 10.018 1.00 95.56 85 LYS A C 1
ATOM 708 O O . LYS A 1 85 ? 10.787 1.724 9.195 1.00 95.56 85 LYS A O 1
ATOM 713 N N . ILE A 1 86 ? 8.874 0.926 10.043 1.00 95.38 86 ILE A N 1
ATOM 714 C CA . ILE A 1 86 ? 8.717 -0.128 9.029 1.00 95.38 86 ILE A CA 1
ATOM 715 C C . ILE A 1 86 ? 8.395 0.484 7.661 1.00 95.38 86 ILE A C 1
ATOM 717 O O . ILE A 1 86 ? 9.052 0.100 6.693 1.00 95.38 86 ILE A O 1
ATOM 721 N N . LYS A 1 87 ? 7.484 1.467 7.575 1.00 95.88 87 LYS A N 1
ATOM 722 C CA . LYS A 1 87 ? 7.215 2.226 6.336 1.00 95.88 87 LYS A CA 1
ATOM 723 C C . LYS A 1 87 ? 8.516 2.766 5.743 1.00 95.88 87 LYS A C 1
ATOM 725 O O . LYS A 1 87 ? 8.840 2.475 4.594 1.00 95.88 87 LYS A O 1
ATOM 730 N N . GLU A 1 88 ? 9.288 3.512 6.532 1.00 95.00 88 GLU A N 1
ATOM 731 C CA . GLU A 1 88 ? 10.536 4.133 6.068 1.00 95.00 88 GLU A CA 1
ATOM 732 C C . GLU A 1 88 ? 11.550 3.109 5.544 1.00 95.00 88 GLU A C 1
ATOM 734 O O . GLU A 1 88 ? 12.192 3.342 4.518 1.00 95.00 88 GLU A O 1
ATOM 739 N N . ASN A 1 89 ? 11.691 1.971 6.229 1.00 93.62 89 ASN A N 1
ATOM 740 C CA . ASN A 1 89 ? 12.577 0.895 5.785 1.00 93.62 89 ASN A CA 1
ATOM 741 C C . ASN A 1 89 ? 12.061 0.220 4.511 1.00 93.62 89 ASN A C 1
ATOM 743 O O . ASN A 1 89 ? 12.866 -0.126 3.652 1.00 93.62 89 ASN A O 1
ATOM 747 N N . THR A 1 90 ? 10.746 0.051 4.377 1.00 92.00 90 THR A N 1
ATOM 748 C CA . THR A 1 90 ? 10.115 -0.574 3.205 1.00 92.00 90 THR A CA 1
ATOM 749 C C . THR A 1 90 ? 10.335 0.276 1.962 1.00 92.00 90 THR A C 1
ATOM 751 O O . THR A 1 90 ? 10.912 -0.206 0.993 1.00 92.00 90 THR A O 1
ATOM 754 N N . VAL A 1 91 ? 10.002 1.568 2.027 1.00 88.75 91 VAL A N 1
ATOM 755 C CA . VAL A 1 91 ? 10.172 2.509 0.906 1.00 88.75 91 VAL A CA 1
ATOM 756 C C . VAL A 1 91 ? 11.644 2.646 0.493 1.00 88.75 91 VAL A C 1
ATOM 758 O O . VAL A 1 91 ? 11.943 2.773 -0.688 1.00 88.75 91 VAL A O 1
ATOM 761 N N . LYS A 1 92 ? 12.587 2.556 1.443 1.00 90.31 92 LYS A N 1
ATOM 762 C CA . LYS A 1 92 ? 14.040 2.590 1.174 1.00 90.31 92 LYS A CA 1
ATOM 763 C C . LYS A 1 92 ? 14.642 1.231 0.786 1.00 90.31 92 LYS A C 1
ATOM 765 O O . LYS A 1 92 ? 15.864 1.128 0.712 1.00 90.31 92 LYS A O 1
ATOM 770 N N . GLN A 1 93 ? 13.827 0.192 0.593 1.00 86.62 93 GLN A N 1
ATOM 771 C CA . GLN A 1 93 ? 14.257 -1.177 0.265 1.00 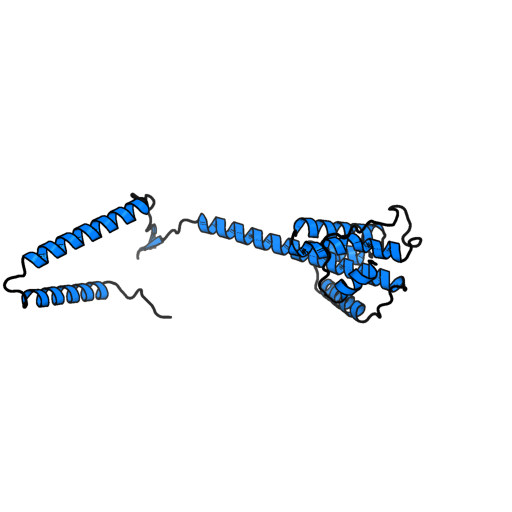86.62 93 GLN A CA 1
ATOM 772 C C . GLN A 1 93 ? 15.181 -1.833 1.320 1.00 86.62 93 GLN A C 1
ATOM 774 O O . GLN A 1 93 ? 15.971 -2.724 1.021 1.00 86.62 93 GLN A O 1
ATOM 779 N N . ARG A 1 94 ? 15.084 -1.412 2.588 1.00 89.94 94 ARG A N 1
ATOM 780 C CA . ARG A 1 94 ? 15.892 -1.887 3.735 1.00 89.94 94 ARG A CA 1
ATOM 781 C C . ARG A 1 94 ? 15.086 -2.722 4.732 1.00 89.94 94 ARG A C 1
ATOM 783 O O . ARG A 1 94 ? 15.433 -2.801 5.909 1.00 89.94 94 ARG A O 1
ATOM 790 N N . ILE A 1 95 ? 13.979 -3.306 4.285 1.00 92.38 95 ILE A N 1
ATOM 791 C CA . ILE A 1 95 ? 13.088 -4.082 5.146 1.00 92.38 95 ILE A CA 1
ATOM 792 C C . ILE A 1 95 ? 13.744 -5.403 5.584 1.00 92.38 95 ILE A C 1
ATOM 794 O O . ILE A 1 95 ? 14.255 -6.172 4.765 1.00 92.38 95 ILE A O 1
ATOM 798 N N . THR A 1 96 ? 13.717 -5.693 6.886 1.00 93.88 96 THR A N 1
ATOM 799 C CA . THR A 1 96 ? 14.264 -6.942 7.440 1.00 93.88 96 THR A CA 1
ATOM 800 C C . THR A 1 96 ? 13.269 -8.100 7.323 1.00 93.88 96 THR A C 1
ATOM 802 O O . THR A 1 96 ? 12.066 -7.901 7.143 1.00 93.88 96 THR A O 1
ATOM 805 N N . ARG A 1 97 ? 13.752 -9.344 7.455 1.00 94.88 97 ARG A N 1
ATOM 806 C CA . ARG A 1 97 ? 12.886 -10.538 7.459 1.00 94.88 97 ARG A CA 1
ATOM 807 C C . ARG A 1 97 ? 11.814 -10.467 8.550 1.00 94.88 97 ARG A C 1
ATOM 809 O O . ARG A 1 97 ? 10.660 -10.775 8.272 1.00 94.88 97 ARG A O 1
ATOM 816 N N . ASP A 1 98 ? 12.179 -10.021 9.747 1.00 94.81 98 ASP A N 1
ATOM 817 C CA . ASP A 1 98 ? 11.247 -9.921 10.875 1.00 94.81 98 ASP A CA 1
ATOM 818 C C . ASP A 1 98 ? 10.157 -8.880 10.616 1.00 94.81 98 ASP A C 1
ATOM 820 O O . ASP A 1 98 ? 8.994 -9.107 10.935 1.00 94.81 98 ASP A O 1
ATOM 824 N N . GLN A 1 99 ? 10.501 -7.768 9.960 1.00 94.00 99 GLN A N 1
ATOM 825 C CA . GLN A 1 99 ? 9.522 -6.763 9.545 1.00 94.00 99 GLN A CA 1
ATOM 826 C C . GLN A 1 99 ? 8.562 -7.320 8.488 1.00 94.00 99 GLN A C 1
ATOM 828 O O . GLN A 1 99 ? 7.358 -7.110 8.596 1.00 94.00 99 GLN A O 1
ATOM 833 N N . LYS A 1 100 ? 9.059 -8.089 7.508 1.00 94.00 100 LYS A N 1
ATOM 834 C CA . LYS A 1 100 ? 8.194 -8.786 6.538 1.00 94.00 100 LYS A CA 1
ATOM 835 C C . LYS A 1 100 ? 7.245 -9.764 7.232 1.00 94.00 100 LYS A C 1
ATOM 837 O O . LYS A 1 100 ? 6.062 -9.795 6.904 1.00 94.00 100 LYS A O 1
ATOM 842 N N . LEU A 1 101 ? 7.752 -10.539 8.193 1.00 95.44 101 LEU A N 1
ATOM 843 C CA . LEU A 1 101 ? 6.947 -11.489 8.961 1.00 95.44 101 LEU A CA 1
ATOM 844 C C . LEU A 1 101 ? 5.880 -10.769 9.794 1.00 95.44 101 LEU A C 1
ATOM 846 O O . LEU A 1 101 ? 4.727 -11.190 9.802 1.00 95.44 101 LEU A O 1
ATOM 850 N N . PHE A 1 102 ? 6.244 -9.655 10.432 1.00 95.62 102 PHE A N 1
ATOM 851 C CA . PHE A 1 102 ? 5.311 -8.800 11.159 1.00 95.62 102 PHE A CA 1
ATOM 852 C C . PHE A 1 102 ? 4.180 -8.295 10.253 1.00 95.62 102 PHE A C 1
ATOM 854 O O . PHE A 1 102 ? 3.012 -8.470 10.589 1.00 95.62 102 PHE A O 1
ATOM 861 N N . LEU A 1 103 ? 4.504 -7.733 9.082 1.00 95.56 103 LEU A N 1
ATOM 862 C CA . LEU A 1 103 ? 3.495 -7.247 8.131 1.00 95.56 103 LEU A CA 1
ATOM 863 C C . LEU A 1 103 ? 2.601 -8.376 7.611 1.00 95.56 103 LEU A C 1
ATOM 865 O O . LEU A 1 103 ? 1.396 -8.191 7.456 1.00 95.56 103 LEU A O 1
ATOM 869 N N . TYR A 1 104 ? 3.177 -9.550 7.349 1.00 95.88 104 TYR A N 1
ATOM 870 C CA . TYR A 1 104 ? 2.419 -10.725 6.933 1.00 95.88 104 TYR A CA 1
ATOM 871 C C . TYR A 1 104 ? 1.416 -11.163 8.006 1.00 95.88 104 TYR A C 1
ATOM 873 O O . TYR A 1 104 ? 0.234 -11.322 7.701 1.00 95.88 104 TYR A O 1
ATOM 881 N N . ASN A 1 105 ? 1.868 -11.303 9.255 1.00 95.38 105 ASN A N 1
ATOM 882 C CA . ASN A 1 105 ? 1.013 -11.699 10.374 1.00 95.38 105 ASN A CA 1
ATOM 883 C C . ASN A 1 105 ? -0.083 -10.664 10.626 1.00 95.38 105 ASN A C 1
ATOM 885 O O . ASN A 1 105 ? -1.244 -11.040 10.705 1.00 95.38 105 ASN A O 1
ATOM 889 N N . PHE A 1 106 ? 0.255 -9.372 10.619 1.00 95.38 106 PHE A N 1
ATOM 890 C CA . PHE A 1 106 ? -0.726 -8.299 10.776 1.00 95.38 106 PHE A CA 1
ATOM 891 C C . PHE A 1 106 ? -1.827 -8.374 9.710 1.00 95.38 106 PHE A C 1
ATOM 893 O O . PHE A 1 106 ? -3.017 -8.328 10.016 1.00 95.38 106 PHE A O 1
ATOM 900 N N . LYS A 1 107 ? -1.446 -8.528 8.433 1.00 95.44 107 LYS A N 1
ATOM 901 C CA . LYS A 1 107 ? -2.411 -8.654 7.331 1.00 95.44 107 LYS A CA 1
ATOM 902 C C . LYS A 1 107 ? -3.253 -9.925 7.440 1.00 95.44 107 LYS A C 1
ATOM 904 O O . LYS A 1 107 ? -4.396 -9.917 6.989 1.00 95.44 107 LYS A O 1
ATOM 909 N N . LYS A 1 108 ? -2.693 -11.009 7.981 1.00 95.06 108 LYS A N 1
ATOM 910 C CA . LYS A 1 108 ? -3.416 -12.260 8.224 1.00 95.06 108 LYS A CA 1
ATOM 911 C C . LYS A 1 108 ? -4.445 -12.082 9.342 1.00 95.06 108 LYS A C 1
ATOM 913 O O . LYS A 1 108 ? -5.615 -12.342 9.100 1.00 95.06 108 LYS A O 1
ATOM 918 N N . GLU A 1 109 ? -4.021 -11.579 10.497 1.00 94.50 109 GLU A N 1
ATOM 919 C CA . GLU A 1 109 ? -4.881 -11.309 11.654 1.00 94.50 109 GLU A CA 1
ATOM 920 C C . GLU A 1 109 ? -6.035 -10.382 11.274 1.00 94.50 109 GLU A C 1
ATOM 922 O O . GLU A 1 109 ? -7.188 -10.698 11.540 1.00 94.50 109 GLU A O 1
ATOM 927 N N . PHE A 1 110 ? -5.759 -9.295 10.546 1.00 93.88 110 PHE A N 1
ATOM 928 C CA . PHE A 1 110 ? -6.801 -8.371 10.098 1.00 93.88 110 PHE A CA 1
ATOM 929 C C . PHE A 1 110 ? -7.894 -9.044 9.249 1.00 93.88 110 PHE A C 1
ATOM 931 O O . PHE A 1 110 ? -9.064 -8.690 9.364 1.00 93.88 110 PHE A O 1
ATOM 938 N N . ARG A 1 111 ? -7.545 -10.034 8.415 1.00 90.88 111 ARG A N 1
ATOM 939 C CA . ARG A 1 111 ? -8.531 -10.770 7.598 1.00 90.88 111 ARG A CA 1
ATOM 940 C C . ARG A 1 111 ? -9.433 -11.685 8.422 1.00 90.88 111 ARG A C 1
ATOM 942 O O . ARG A 1 111 ? -10.497 -12.052 7.934 1.00 90.88 111 ARG A O 1
ATOM 949 N N . GLU A 1 112 ? -8.999 -12.072 9.616 1.00 90.94 112 GLU A N 1
ATOM 950 C CA . GLU A 1 112 ? -9.758 -12.922 10.538 1.00 90.94 112 GLU A CA 1
ATOM 951 C C . GLU A 1 112 ? -10.701 -12.096 11.435 1.00 90.94 112 GLU A C 1
ATOM 953 O O . GLU A 1 112 ? -11.617 -12.654 12.037 1.00 90.94 112 GLU A O 1
ATOM 958 N N . ILE A 1 113 ? -10.528 -10.768 11.497 1.00 91.50 113 ILE A N 1
ATOM 959 C CA . ILE A 1 113 ? -11.390 -9.870 12.276 1.00 91.50 113 ILE A CA 1
ATOM 960 C C . ILE A 1 113 ? -12.788 -9.784 11.648 1.00 91.50 113 ILE A C 1
ATOM 962 O O . ILE A 1 113 ? -12.947 -9.546 10.448 1.00 91.50 113 ILE A O 1
ATOM 966 N N . GLN A 1 114 ? -13.822 -9.913 12.484 1.00 89.62 114 GLN A N 1
ATOM 967 C CA . GLN A 1 114 ? -15.208 -9.695 12.074 1.00 89.62 114 GLN A CA 1
ATOM 968 C C . GLN A 1 114 ? -15.437 -8.227 11.688 1.00 89.62 114 GLN A C 1
ATOM 970 O O . GLN A 1 114 ? -15.106 -7.313 12.443 1.00 89.62 114 GLN A O 1
ATOM 975 N N . ARG A 1 115 ? -16.043 -8.000 10.519 1.00 89.69 115 ARG A N 1
ATOM 976 C CA . ARG A 1 115 ? -16.314 -6.649 10.013 1.00 89.69 115 ARG A CA 1
ATOM 977 C C . ARG A 1 115 ? -17.476 -6.013 10.763 1.00 89.69 115 ARG A C 1
ATOM 979 O O . ARG A 1 115 ? -18.594 -6.521 10.702 1.00 89.69 115 ARG A O 1
ATOM 986 N N . LEU A 1 116 ? -17.203 -4.916 11.465 1.00 90.31 116 LEU A N 1
ATOM 987 C CA . LEU A 1 116 ? -18.176 -4.185 12.276 1.00 90.31 116 LEU A CA 1
ATOM 988 C C . LEU A 1 116 ? -17.925 -2.682 12.127 1.00 90.31 116 LEU A C 1
ATOM 990 O O . LEU A 1 116 ? -17.121 -2.110 12.856 1.00 90.31 116 LEU A O 1
ATOM 994 N N . TRP A 1 117 ? -18.602 -2.043 11.172 1.00 88.31 117 TRP A N 1
ATOM 995 C CA . TRP A 1 117 ? -18.409 -0.618 10.863 1.00 88.31 117 TRP A CA 1
ATOM 996 C C . TRP A 1 117 ? -18.866 0.330 11.979 1.00 88.31 117 TRP A C 1
ATOM 998 O O . TRP A 1 117 ? -18.371 1.448 12.043 1.00 88.31 117 TRP A O 1
ATOM 1008 N N . ASP A 1 118 ? -19.715 -0.143 12.892 1.00 86.69 118 ASP A N 1
ATOM 1009 C CA . ASP A 1 118 ? -20.128 0.590 14.097 1.00 86.69 118 ASP A CA 1
ATOM 1010 C C . ASP A 1 118 ? -19.133 0.427 15.265 1.00 86.69 118 ASP A C 1
ATOM 1012 O O . ASP A 1 118 ? -19.319 0.993 16.340 1.00 86.69 118 ASP A O 1
ATOM 1016 N N . ASN A 1 119 ? -18.082 -0.386 15.095 1.00 92.25 119 ASN A N 1
ATOM 1017 C CA . ASN A 1 119 ? -17.047 -0.579 16.103 1.00 92.25 119 ASN A CA 1
ATOM 1018 C C . ASN A 1 119 ? -15.823 0.290 15.779 1.00 92.25 119 ASN A C 1
ATOM 1020 O O . ASN A 1 119 ? -15.082 0.042 14.826 1.00 92.25 119 ASN A 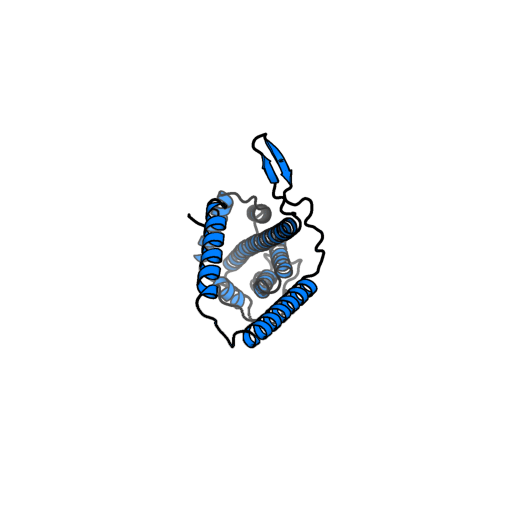O 1
ATOM 1024 N N . ARG A 1 120 ? -15.549 1.264 16.645 1.00 92.06 120 ARG A N 1
ATOM 1025 C CA . ARG A 1 120 ? -14.401 2.168 16.523 1.00 92.06 120 ARG A CA 1
ATOM 1026 C C . ARG A 1 120 ? -13.046 1.451 16.474 1.00 92.06 120 ARG A C 1
ATOM 1028 O O . ARG A 1 120 ? -12.165 1.851 15.713 1.00 92.06 120 ARG A O 1
ATOM 1035 N N . GLU A 1 121 ? -12.858 0.374 17.238 1.00 93.38 121 GLU A N 1
ATOM 1036 C CA . GLU A 1 121 ? -11.621 -0.425 17.207 1.00 93.38 121 GLU A CA 1
ATOM 1037 C C . GLU A 1 121 ? -11.419 -1.109 15.852 1.00 93.38 121 GLU A C 1
ATOM 1039 O O . GLU A 1 121 ? -10.293 -1.194 15.344 1.00 93.38 121 GLU A O 1
ATOM 1044 N N . TYR A 1 122 ? -12.515 -1.558 15.235 1.00 94.62 122 TYR A N 1
ATOM 1045 C CA . TYR A 1 122 ? -12.482 -2.093 13.881 1.00 94.62 122 TYR A CA 1
ATOM 1046 C C . TYR A 1 122 ? -12.073 -1.008 12.878 1.00 94.62 122 TYR A C 1
ATOM 1048 O O . TYR A 1 122 ? -11.164 -1.244 12.084 1.00 94.62 122 TYR A O 1
ATOM 1056 N N . ILE A 1 123 ? -12.635 0.204 12.968 1.00 94.62 123 ILE A N 1
ATOM 1057 C CA . ILE A 1 123 ? -12.254 1.339 12.105 1.00 94.62 123 ILE A CA 1
ATOM 1058 C C . ILE A 1 123 ? -10.757 1.649 12.228 1.00 94.62 123 ILE A C 1
ATOM 1060 O O . ILE A 1 123 ? -10.063 1.764 11.217 1.00 94.62 123 ILE A O 1
ATOM 1064 N N . PHE A 1 124 ? -10.213 1.710 13.446 1.00 95.12 124 PHE A N 1
ATOM 1065 C CA . PHE A 1 124 ? -8.769 1.886 13.636 1.00 95.12 124 PHE A CA 1
ATOM 1066 C C . PHE A 1 124 ? -7.947 0.752 13.024 1.00 95.12 124 PHE A C 1
ATOM 1068 O O . PHE A 1 124 ? -6.869 0.995 12.476 1.00 95.12 124 PHE A O 1
ATOM 1075 N N . SER A 1 125 ? -8.437 -0.483 13.112 1.00 95.44 125 SER A N 1
ATOM 1076 C CA . SER A 1 125 ? -7.775 -1.639 12.506 1.00 95.44 125 SER A CA 1
ATOM 1077 C C . SER A 1 125 ? -7.779 -1.537 10.980 1.00 95.44 125 SER A C 1
ATOM 1079 O O . SER A 1 125 ? -6.750 -1.797 10.357 1.00 95.44 125 SER A O 1
ATOM 1081 N N . VAL A 1 126 ? -8.883 -1.071 10.385 1.00 96.00 126 VAL A N 1
ATOM 1082 C CA . VAL A 1 126 ? -8.992 -0.778 8.948 1.00 96.00 126 VAL A CA 1
ATOM 1083 C C . VAL A 1 126 ? -7.982 0.297 8.553 1.00 96.00 126 VAL A C 1
ATOM 1085 O O . VAL A 1 126 ? -7.199 0.070 7.638 1.00 96.00 126 VAL A O 1
ATOM 1088 N N . LEU A 1 127 ? -7.917 1.429 9.260 1.00 96.62 127 LEU A N 1
ATOM 1089 C CA . LEU A 1 127 ? -6.963 2.503 8.949 1.00 96.62 127 LEU A CA 1
ATOM 1090 C C . LEU A 1 127 ? -5.503 2.026 9.041 1.00 96.62 127 LEU A C 1
ATOM 1092 O O . LEU A 1 127 ? -4.691 2.318 8.167 1.00 96.62 127 LEU A O 1
ATOM 1096 N N . LYS A 1 128 ? -5.156 1.219 10.049 1.00 96.88 128 LYS A N 1
ATOM 1097 C CA . LYS A 1 128 ? -3.815 0.612 10.149 1.00 96.88 128 LYS A CA 1
ATOM 1098 C C . LYS A 1 128 ? -3.529 -0.363 9.006 1.00 96.88 128 LYS A C 1
ATOM 1100 O O . LYS A 1 128 ? -2.410 -0.406 8.499 1.00 96.88 128 LYS A O 1
ATOM 1105 N N . TYR A 1 129 ? -4.524 -1.145 8.600 1.00 97.12 129 TYR A N 1
ATOM 1106 C CA . TYR A 1 129 ? -4.398 -2.078 7.487 1.00 97.12 129 TYR A CA 1
ATOM 1107 C C . TYR A 1 129 ? -4.194 -1.353 6.153 1.00 97.12 129 TYR A C 1
ATOM 1109 O O . TYR A 1 129 ? -3.258 -1.669 5.418 1.00 97.12 129 TYR A O 1
ATOM 1117 N N . LEU A 1 130 ? -5.011 -0.338 5.872 1.00 97.62 130 LEU A N 1
ATOM 1118 C CA . LEU A 1 130 ? -4.876 0.507 4.687 1.00 97.62 130 LEU A CA 1
ATOM 1119 C C . LEU A 1 130 ? -3.532 1.241 4.671 1.00 97.62 130 LEU A C 1
ATOM 1121 O O . LEU A 1 130 ? -2.931 1.363 3.612 1.00 97.62 130 LEU A O 1
ATOM 1125 N N . TYR A 1 131 ? -3.014 1.670 5.827 1.00 98.06 131 TYR A N 1
ATOM 1126 C CA . TYR A 1 131 ? -1.680 2.272 5.925 1.00 98.06 131 TYR A CA 1
ATOM 1127 C C . TYR A 1 131 ? -0.584 1.325 5.433 1.00 98.06 131 TYR A C 1
ATOM 1129 O O . TYR A 1 131 ? 0.300 1.740 4.685 1.00 98.06 131 TYR A O 1
ATOM 1137 N N . ILE A 1 132 ? -0.671 0.042 5.803 1.00 97.31 132 ILE A N 1
ATOM 1138 C CA . ILE A 1 132 ? 0.259 -0.984 5.318 1.00 97.31 132 ILE A CA 1
ATOM 1139 C C . ILE A 1 132 ? 0.162 -1.144 3.807 1.00 97.31 132 ILE A C 1
ATOM 1141 O O . ILE A 1 132 ? 1.189 -1.136 3.132 1.00 97.31 132 ILE A O 1
ATOM 1145 N N . LEU A 1 133 ? -1.057 -1.240 3.275 1.00 96.56 133 LEU A N 1
ATOM 1146 C CA . LEU A 1 133 ? -1.257 -1.335 1.831 1.00 96.56 133 LEU A CA 1
ATOM 1147 C C . LEU A 1 133 ? -0.707 -0.103 1.103 1.00 96.56 133 LEU A C 1
ATOM 1149 O O . LEU A 1 133 ? -0.020 -0.249 0.101 1.00 96.56 133 LEU A O 1
ATOM 1153 N N . ALA A 1 134 ? -0.944 1.097 1.632 1.00 97.31 134 ALA A N 1
ATOM 1154 C CA . ALA A 1 134 ? -0.524 2.348 1.013 1.00 97.31 134 ALA A CA 1
ATOM 1155 C C . ALA A 1 134 ? 0.995 2.421 0.836 1.00 97.31 134 ALA A C 1
ATOM 1157 O O . ALA A 1 134 ? 1.474 2.728 -0.253 1.00 97.31 134 ALA A O 1
ATOM 1158 N N . PHE A 1 135 ? 1.776 2.124 1.881 1.00 96.56 135 PHE A N 1
ATOM 1159 C CA . PHE A 1 135 ? 3.230 2.193 1.741 1.00 96.56 135 PHE A CA 1
ATOM 1160 C C . PHE A 1 135 ? 3.822 1.026 0.951 1.00 96.56 135 PHE A C 1
ATOM 1162 O O . PHE A 1 135 ? 4.891 1.192 0.360 1.00 96.56 135 PHE A O 1
ATOM 1169 N N . GLU A 1 136 ? 3.172 -0.143 0.945 1.00 95.50 136 GLU A N 1
ATOM 1170 C CA . GLU A 1 136 ? 3.557 -1.247 0.063 1.00 95.50 136 GLU A CA 1
ATOM 1171 C C . GLU A 1 136 ? 3.346 -0.843 -1.401 1.00 95.50 136 GLU A C 1
ATOM 1173 O O . GLU A 1 136 ? 4.260 -1.015 -2.203 1.00 95.50 136 GLU A O 1
ATOM 1178 N N . GLU A 1 137 ? 2.218 -0.209 -1.729 1.00 94.94 137 GLU A N 1
ATOM 1179 C CA . GLU A 1 137 ? 1.966 0.311 -3.077 1.00 94.94 137 GLU A CA 1
ATOM 1180 C C . GLU A 1 137 ? 2.931 1.431 -3.467 1.00 94.94 137 GLU A C 1
ATOM 1182 O O . GLU A 1 137 ? 3.485 1.406 -4.563 1.00 94.94 137 GLU A O 1
ATOM 1187 N N . ILE A 1 138 ? 3.238 2.368 -2.561 1.00 95.88 138 ILE A N 1
ATOM 1188 C CA . ILE A 1 138 ? 4.289 3.370 -2.809 1.00 95.88 138 ILE A CA 1
ATOM 1189 C C . ILE A 1 138 ? 5.615 2.680 -3.153 1.00 95.88 138 ILE A C 1
ATOM 1191 O O . ILE A 1 138 ? 6.289 3.084 -4.100 1.00 95.88 138 ILE A O 1
ATOM 1195 N N . TYR A 1 139 ? 6.002 1.648 -2.399 1.00 94.69 139 TYR A N 1
ATOM 1196 C CA . TYR A 1 139 ? 7.217 0.885 -2.678 1.00 94.69 139 TYR A CA 1
ATOM 1197 C C . TYR A 1 139 ? 7.169 0.225 -4.064 1.00 94.69 139 TYR A C 1
ATOM 1199 O O . TYR A 1 139 ? 8.126 0.369 -4.826 1.00 94.69 139 TYR A O 1
ATOM 1207 N N . PHE A 1 140 ? 6.070 -0.449 -4.415 1.00 93.69 140 PHE A N 1
ATOM 1208 C CA . PHE A 1 140 ? 5.936 -1.116 -5.711 1.00 93.69 140 PHE A CA 1
ATOM 1209 C C . PHE A 1 140 ? 5.975 -0.132 -6.880 1.00 93.69 140 PHE A C 1
ATOM 1211 O O . PHE A 1 140 ? 6.734 -0.354 -7.821 1.00 93.69 140 PHE A O 1
ATOM 1218 N N . LEU A 1 141 ? 5.239 0.978 -6.799 1.00 93.00 141 LEU A N 1
ATOM 1219 C CA . LEU A 1 141 ? 5.196 1.994 -7.853 1.00 93.00 141 LEU A CA 1
ATOM 1220 C C . LEU A 1 141 ? 6.556 2.679 -8.048 1.00 93.00 141 LEU A C 1
ATOM 1222 O O . LEU A 1 141 ? 6.994 2.888 -9.181 1.00 93.00 141 LEU A O 1
ATOM 1226 N N . LEU A 1 142 ? 7.267 2.991 -6.958 1.00 91.94 142 LEU A N 1
ATOM 1227 C CA . LEU A 1 142 ? 8.620 3.550 -7.043 1.00 91.94 142 LEU A CA 1
ATOM 1228 C C . LEU A 1 142 ? 9.603 2.559 -7.671 1.00 91.94 142 LEU A C 1
ATOM 1230 O O . LEU A 1 142 ? 10.411 2.955 -8.511 1.00 91.94 142 LEU A O 1
ATOM 1234 N N . HIS A 1 143 ? 9.519 1.284 -7.295 1.00 90.69 143 HIS A N 1
ATOM 1235 C CA . HIS A 1 143 ? 10.408 0.257 -7.824 1.00 90.69 143 HIS A CA 1
ATOM 1236 C C . HIS A 1 143 ? 10.127 -0.053 -9.298 1.00 90.69 143 HIS A C 1
ATOM 1238 O O . HIS A 1 143 ? 11.054 -0.174 -10.097 1.00 90.69 143 HIS A O 1
ATOM 1244 N N . GLU A 1 144 ? 8.856 -0.105 -9.697 1.00 90.38 144 GLU A N 1
ATOM 1245 C CA . GLU A 1 144 ? 8.470 -0.241 -11.100 1.00 90.38 144 GLU A CA 1
ATOM 1246 C C . GLU A 1 144 ? 9.056 0.900 -11.944 1.00 90.38 144 GLU A C 1
ATOM 1248 O O . GLU A 1 144 ? 9.611 0.671 -13.021 1.00 90.38 144 GLU A O 1
ATOM 1253 N N . ARG A 1 145 ? 9.009 2.134 -11.428 1.00 88.12 145 ARG A N 1
ATOM 1254 C CA . ARG A 1 145 ? 9.597 3.302 -12.091 1.00 88.12 145 ARG A CA 1
ATOM 1255 C C . ARG A 1 145 ? 11.114 3.182 -12.248 1.00 88.12 145 ARG A C 1
ATOM 1257 O O . ARG A 1 145 ? 11.638 3.528 -13.307 1.00 88.12 145 ARG A O 1
ATOM 1264 N N . GLU A 1 146 ? 11.816 2.699 -11.224 1.00 89.06 146 GLU A N 1
ATOM 1265 C CA . GLU A 1 146 ? 13.263 2.442 -11.281 1.00 89.06 146 GLU A CA 1
ATOM 1266 C C . GLU A 1 146 ? 13.608 1.411 -12.362 1.00 89.06 146 GLU A C 1
ATOM 1268 O O . GLU A 1 146 ? 14.509 1.650 -13.165 1.00 89.06 146 GLU A O 1
ATOM 1273 N N . ILE A 1 147 ? 12.846 0.315 -12.442 1.00 88.94 147 ILE A N 1
ATOM 1274 C CA . ILE A 1 147 ? 13.030 -0.728 -13.462 1.00 88.94 147 ILE A CA 1
ATOM 1275 C C . ILE A 1 147 ? 12.807 -0.158 -14.867 1.00 88.94 147 ILE A C 1
ATOM 1277 O O . ILE A 1 147 ? 13.633 -0.361 -15.755 1.00 88.94 147 ILE A O 1
ATOM 1281 N N . ILE A 1 148 ? 11.722 0.592 -15.084 1.00 87.94 148 ILE A N 1
ATOM 1282 C CA . ILE A 1 148 ? 11.431 1.206 -16.390 1.00 87.94 148 ILE A CA 1
ATOM 1283 C C . ILE A 1 148 ? 12.545 2.174 -16.800 1.00 87.94 148 ILE A C 1
ATOM 1285 O O . ILE A 1 148 ? 12.907 2.229 -17.976 1.00 87.94 148 ILE A O 1
ATOM 1289 N N . LYS A 1 149 ? 13.088 2.942 -15.850 1.00 88.44 149 LYS A N 1
ATOM 1290 C CA . LYS A 1 149 ? 14.195 3.866 -16.107 1.00 88.44 149 LYS A CA 1
ATOM 1291 C C . LYS A 1 149 ? 15.469 3.116 -16.500 1.00 88.44 149 LYS A C 1
ATOM 1293 O O . LYS A 1 149 ? 16.038 3.438 -17.538 1.00 88.44 149 LYS A O 1
ATOM 1298 N N . ALA A 1 150 ? 15.845 2.080 -15.750 1.00 87.31 150 ALA A N 1
ATOM 1299 C CA . ALA A 1 150 ? 17.001 1.243 -16.069 1.00 87.31 150 ALA A CA 1
ATOM 1300 C C . ALA A 1 150 ? 16.877 0.599 -17.463 1.00 87.31 150 ALA A C 1
ATOM 1302 O O . ALA A 1 150 ? 17.815 0.639 -18.250 1.00 87.31 150 ALA A O 1
ATOM 1303 N N . LEU A 1 151 ? 15.688 0.102 -17.825 1.00 86.06 151 LEU A N 1
ATOM 1304 C CA . LEU A 1 151 ? 15.434 -0.472 -19.153 1.00 86.06 151 LEU A CA 1
ATOM 1305 C C . LEU A 1 151 ? 15.547 0.550 -20.296 1.00 86.06 151 LEU A C 1
ATOM 1307 O O . LEU A 1 151 ? 15.868 0.174 -21.425 1.00 86.06 151 LEU A O 1
ATOM 1311 N N . LYS A 1 152 ? 15.244 1.829 -20.047 1.00 84.06 152 LYS A N 1
ATOM 1312 C CA . LYS A 1 152 ? 15.440 2.900 -21.038 1.00 84.06 152 LYS A CA 1
ATOM 1313 C C . LYS A 1 152 ? 16.919 3.242 -21.191 1.00 84.06 152 LYS A C 1
ATOM 1315 O O . LYS A 1 152 ? 17.391 3.313 -22.320 1.00 84.06 152 LYS A O 1
ATOM 1320 N N . GLU A 1 153 ? 17.635 3.376 -20.078 1.00 79.69 153 GLU A N 1
ATOM 1321 C CA . GLU A 1 153 ? 19.077 3.652 -20.063 1.00 79.69 153 GLU A CA 1
ATOM 1322 C C . GLU A 1 153 ? 19.870 2.523 -20.741 1.00 79.69 153 GLU A C 1
ATOM 1324 O O . GLU A 1 153 ? 20.718 2.795 -21.586 1.00 79.69 153 GLU A O 1
ATOM 1329 N N . GLU A 1 154 ? 19.531 1.254 -20.486 1.00 72.06 154 GLU A N 1
ATOM 1330 C CA . GLU A 1 154 ? 20.136 0.116 -21.191 1.00 72.06 154 GLU A CA 1
ATOM 1331 C C . GLU A 1 154 ? 19.883 0.180 -22.702 1.00 72.06 154 GLU A C 1
ATOM 1333 O O . GLU A 1 154 ? 20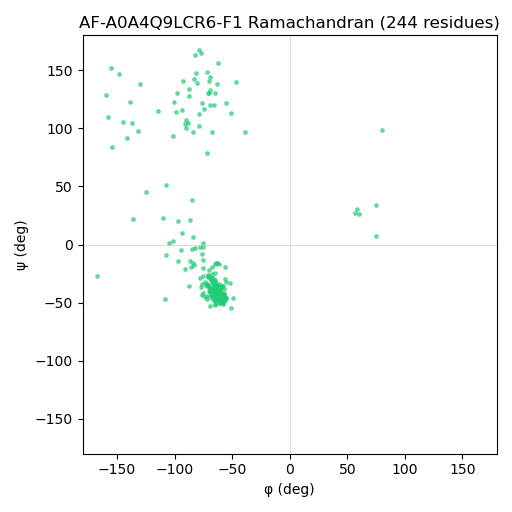.810 -0.008 -23.489 1.00 72.06 154 GLU A O 1
ATOM 1338 N N . LYS A 1 155 ? 18.653 0.483 -23.140 1.00 69.69 155 LYS A N 1
ATOM 1339 C CA . LYS A 1 155 ? 18.342 0.622 -24.574 1.00 69.69 155 LYS A CA 1
ATOM 1340 C C . LYS A 1 155 ? 19.143 1.744 -25.233 1.00 69.69 155 LYS A C 1
ATOM 1342 O O . LYS A 1 155 ? 19.625 1.549 -26.347 1.00 69.69 155 LYS A O 1
ATOM 1347 N N . GLU A 1 156 ? 19.304 2.879 -24.562 1.00 65.56 156 GLU A N 1
ATOM 1348 C CA . GLU A 1 156 ? 20.129 3.991 -25.048 1.00 65.56 156 GLU A CA 1
ATOM 1349 C C . GLU A 1 156 ? 21.619 3.617 -25.089 1.00 65.56 156 GLU A C 1
ATOM 1351 O O . GLU A 1 156 ? 22.306 3.910 -26.069 1.00 65.56 156 GLU A O 1
ATOM 1356 N N . GLU A 1 157 ? 22.127 2.894 -24.087 1.00 62.84 157 GLU A N 1
ATOM 1357 C CA . GLU A 1 157 ? 23.497 2.373 -24.103 1.00 62.84 157 GLU A CA 1
ATOM 1358 C C . GLU A 1 157 ? 23.738 1.359 -25.229 1.00 62.84 157 GLU A C 1
ATOM 1360 O O . GLU A 1 157 ? 24.803 1.378 -25.848 1.00 62.84 157 GLU A O 1
ATOM 1365 N N . PHE A 1 158 ? 22.783 0.466 -25.504 1.00 58.66 158 PHE A N 1
ATOM 1366 C CA . PHE A 1 158 ? 22.891 -0.517 -26.587 1.00 58.66 158 PHE A CA 1
ATOM 1367 C C . PHE A 1 158 ? 22.802 0.129 -27.972 1.00 58.66 158 PHE A C 1
ATOM 1369 O O . PHE A 1 158 ? 23.496 -0.319 -28.882 1.00 58.66 158 PHE A O 1
ATOM 1376 N N . GLN A 1 159 ? 22.004 1.187 -28.142 1.00 58.34 159 GLN A N 1
ATOM 1377 C CA . GLN A 1 159 ? 21.937 1.935 -29.404 1.00 58.34 159 GLN A CA 1
ATOM 1378 C C . GLN A 1 159 ? 23.218 2.736 -29.685 1.00 58.34 159 GLN A C 1
ATOM 1380 O O . GLN A 1 159 ? 23.574 2.916 -30.847 1.00 58.34 159 GLN A O 1
ATOM 1385 N N . ASN A 1 160 ? 23.939 3.162 -28.643 1.00 55.94 160 ASN A N 1
ATOM 1386 C CA . ASN A 1 160 ? 25.151 3.979 -28.768 1.00 55.94 160 ASN A CA 1
ATOM 1387 C C . ASN A 1 160 ? 26.470 3.182 -28.773 1.00 55.94 160 ASN A C 1
ATOM 1389 O O . ASN A 1 160 ? 27.540 3.766 -28.957 1.00 55.94 160 ASN A O 1
ATOM 1393 N N . LYS A 1 161 ? 26.439 1.860 -28.568 1.00 52.53 161 LYS A N 1
ATOM 1394 C CA . LYS A 1 161 ? 27.641 1.014 -28.630 1.00 52.53 161 LYS A CA 1
ATOM 1395 C C . LYS A 1 161 ? 27.869 0.534 -30.064 1.00 52.53 161 LYS A C 1
ATOM 1397 O O . LYS A 1 161 ? 27.215 -0.395 -30.530 1.00 52.53 161 LYS A O 1
ATOM 1402 N N . GLU A 1 162 ? 28.846 1.132 -30.750 1.00 56.50 162 GLU A N 1
ATOM 1403 C CA . GLU A 1 162 ? 29.374 0.584 -32.004 1.00 56.50 162 GLU A CA 1
ATOM 1404 C C . GLU A 1 162 ? 29.841 -0.863 -31.772 1.00 56.50 162 GLU A C 1
ATOM 1406 O O . GLU A 1 162 ? 30.698 -1.135 -30.923 1.00 56.50 162 GLU A O 1
ATOM 1411 N N . ILE A 1 163 ? 29.270 -1.807 -32.524 1.00 59.81 163 ILE A N 1
ATOM 1412 C CA . ILE A 1 163 ? 29.673 -3.214 -32.479 1.00 59.81 163 ILE A CA 1
ATOM 1413 C C . ILE A 1 163 ? 31.093 -3.318 -33.046 1.00 59.81 163 ILE A C 1
ATOM 1415 O O . ILE A 1 163 ? 31.312 -3.400 -34.255 1.00 59.81 163 ILE A O 1
ATOM 1419 N N . ASN A 1 164 ? 32.079 -3.329 -32.153 1.00 53.88 164 ASN A N 1
ATOM 1420 C CA . ASN A 1 164 ? 33.480 -3.487 -32.508 1.00 53.88 164 ASN A CA 1
ATOM 1421 C C . ASN A 1 164 ? 33.827 -4.972 -32.648 1.00 53.88 164 ASN A C 1
ATOM 1423 O O . ASN A 1 164 ? 34.132 -5.655 -31.671 1.00 53.88 164 ASN A O 1
ATOM 1427 N N . ILE A 1 165 ? 33.805 -5.476 -33.883 1.00 57.91 165 ILE A N 1
ATOM 1428 C CA . ILE A 1 165 ? 34.328 -6.809 -34.197 1.00 57.91 165 ILE A CA 1
ATOM 1429 C C . ILE A 1 165 ? 35.853 -6.719 -34.275 1.00 57.91 165 ILE A C 1
ATOM 1431 O O . ILE A 1 165 ? 36.410 -6.084 -35.174 1.00 57.91 165 ILE A O 1
ATOM 1435 N N . ILE A 1 166 ? 36.532 -7.359 -33.326 1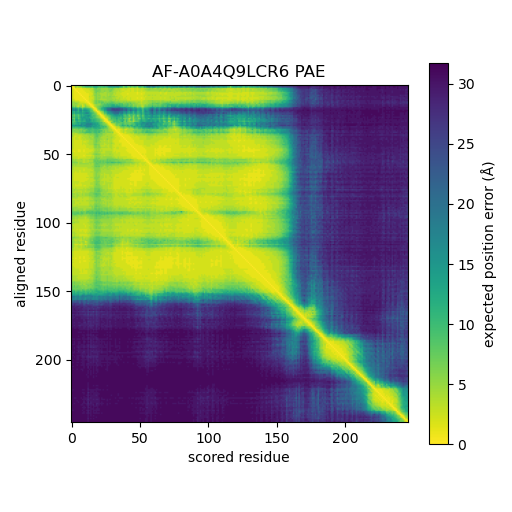.00 69.38 166 ILE A N 1
ATOM 1436 C CA . ILE A 1 166 ? 37.994 -7.413 -33.259 1.00 69.38 166 ILE A CA 1
ATOM 1437 C C . ILE A 1 166 ? 38.451 -8.763 -33.806 1.00 69.38 166 ILE A C 1
ATOM 1439 O O . ILE A 1 166 ? 38.081 -9.810 -33.277 1.00 69.38 166 ILE A O 1
ATOM 1443 N N . ARG A 1 167 ? 39.297 -8.745 -34.837 1.00 64.44 167 ARG A N 1
ATOM 1444 C CA . ARG A 1 167 ? 40.035 -9.925 -35.289 1.00 64.44 167 ARG A CA 1
ATOM 1445 C C . ARG A 1 167 ? 41.337 -10.024 -34.505 1.00 64.44 167 ARG A C 1
ATOM 1447 O O . ARG A 1 167 ? 42.057 -9.035 -34.353 1.00 64.44 167 ARG A O 1
ATOM 1454 N N . VAL A 1 168 ? 41.637 -11.225 -34.024 1.00 68.38 168 VAL A N 1
ATOM 1455 C CA . VAL A 1 168 ? 42.902 -11.554 -33.364 1.00 68.38 168 VAL A CA 1
ATOM 1456 C C . VAL A 1 168 ? 43.635 -12.556 -34.245 1.00 68.38 168 VAL A C 1
ATOM 1458 O O . VAL A 1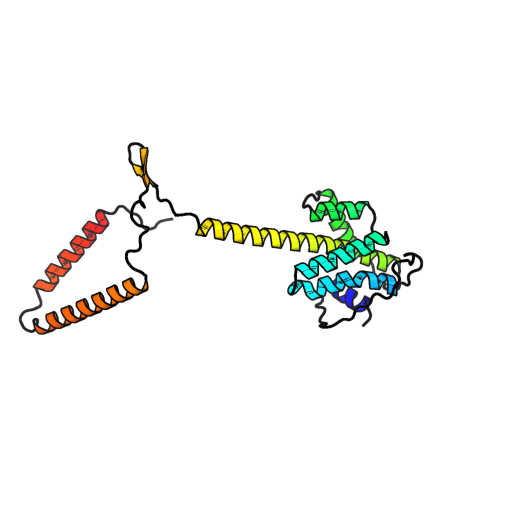 168 ? 43.134 -13.655 -34.460 1.00 68.38 168 VAL A O 1
ATOM 1461 N N . ASP A 1 169 ? 44.785 -12.164 -34.789 1.00 73.06 169 ASP A N 1
ATOM 1462 C CA . ASP A 1 169 ? 45.611 -13.073 -35.594 1.00 73.06 169 ASP A CA 1
ATOM 1463 C C . ASP A 1 169 ? 46.421 -14.032 -34.702 1.00 73.06 169 ASP A C 1
ATOM 1465 O O . ASP A 1 169 ? 46.584 -13.799 -33.505 1.00 73.06 169 ASP A O 1
ATOM 1469 N N . GLU A 1 170 ? 47.007 -15.077 -35.295 1.00 71.94 170 GLU A N 1
ATOM 1470 C CA . GLU A 1 170 ? 47.788 -16.135 -34.616 1.00 71.94 170 GLU A CA 1
ATOM 1471 C C . GLU A 1 170 ? 48.978 -15.613 -33.784 1.00 71.94 170 GLU A C 1
ATOM 1473 O O . GLU A 1 170 ? 49.464 -16.285 -32.880 1.00 71.94 170 GLU A O 1
ATOM 1478 N N . ARG A 1 171 ? 49.432 -14.380 -34.050 1.00 73.50 171 ARG A N 1
ATOM 1479 C CA . ARG A 1 171 ? 50.482 -13.679 -33.285 1.00 73.50 171 ARG A CA 1
ATOM 1480 C C . ARG A 1 171 ? 49.931 -12.775 -32.171 1.00 73.50 171 ARG A C 1
ATOM 1482 O O . ARG A 1 171 ? 50.663 -11.948 -31.636 1.00 73.50 171 ARG A O 1
ATOM 1489 N N . GLY A 1 172 ? 48.636 -12.865 -31.866 1.00 69.62 172 GLY A N 1
ATOM 1490 C CA . GLY A 1 172 ? 47.953 -12.085 -30.827 1.00 69.62 172 GLY A CA 1
ATOM 1491 C C . GLY A 1 172 ? 47.679 -10.621 -31.187 1.00 69.62 172 GLY A C 1
ATOM 1492 O O . GLY A 1 172 ? 47.230 -9.849 -30.337 1.00 69.62 172 GLY A O 1
ATOM 1493 N N . LYS A 1 173 ? 47.938 -10.205 -32.433 1.00 66.69 173 LYS A N 1
ATOM 1494 C CA . LYS A 1 173 ? 47.721 -8.822 -32.869 1.00 66.69 173 LYS A CA 1
ATOM 1495 C C . LYS A 1 173 ? 46.226 -8.580 -33.082 1.00 66.69 173 LYS A C 1
ATOM 1497 O O . LYS A 1 173 ? 45.589 -9.270 -33.875 1.00 66.69 173 LYS A O 1
ATOM 1502 N N . ARG A 1 174 ? 45.677 -7.601 -32.359 1.00 68.31 174 ARG A N 1
ATOM 1503 C CA . ARG A 1 174 ? 44.270 -7.191 -32.453 1.00 68.31 174 ARG A CA 1
ATOM 1504 C C . ARG A 1 174 ? 44.113 -6.145 -33.553 1.00 68.31 174 ARG A C 1
ATOM 1506 O O . ARG A 1 174 ? 44.818 -5.139 -33.540 1.00 68.31 174 ARG A O 1
ATOM 1513 N N . SER A 1 175 ? 43.190 -6.367 -34.480 1.00 65.44 175 SER A N 1
ATOM 1514 C CA . SER A 1 175 ? 42.787 -5.380 -35.485 1.00 65.44 175 SER A CA 1
ATOM 1515 C C . SER A 1 175 ? 41.264 -5.270 -35.515 1.00 65.44 175 SER A C 1
ATOM 1517 O O . SER A 1 175 ? 40.561 -6.272 -35.392 1.00 65.44 175 SER A O 1
ATOM 1519 N N . SER A 1 176 ? 40.739 -4.047 -35.620 1.00 58.34 176 SER A N 1
ATOM 1520 C CA . SER A 1 176 ? 39.302 -3.858 -35.838 1.00 58.34 176 SER A CA 1
ATOM 1521 C C . SER A 1 176 ? 38.965 -4.285 -37.267 1.00 58.34 176 SER A C 1
ATOM 1523 O O . SER A 1 176 ? 39.638 -3.884 -38.215 1.00 58.34 176 SER A O 1
ATOM 1525 N N . VAL A 1 177 ? 37.936 -5.115 -37.432 1.00 59.91 177 VAL A N 1
ATOM 1526 C CA . VAL A 1 177 ? 37.451 -5.562 -38.752 1.00 59.91 177 VAL A CA 1
ATOM 1527 C C . VAL A 1 177 ? 36.655 -4.447 -39.446 1.00 59.91 177 VAL A C 1
ATOM 1529 O O . VAL A 1 177 ? 36.522 -4.434 -40.667 1.00 59.91 177 VAL A O 1
ATOM 1532 N N . MET A 1 178 ? 36.160 -3.474 -38.678 1.00 53.25 178 MET A N 1
ATOM 1533 C CA . MET A 1 178 ? 35.207 -2.446 -39.112 1.00 53.25 178 MET A CA 1
ATOM 1534 C C . MET A 1 178 ? 35.866 -1.106 -39.505 1.00 53.25 178 MET A C 1
ATOM 1536 O O . MET A 1 178 ? 35.192 -0.085 -39.542 1.00 53.25 178 MET A O 1
ATOM 1540 N N . VAL A 1 179 ? 37.168 -1.064 -39.818 1.00 51.28 179 VAL A N 1
ATOM 1541 C CA . VAL A 1 179 ? 37.922 0.209 -39.952 1.00 51.28 179 VAL A CA 1
ATOM 1542 C C . VAL A 1 179 ? 37.450 1.117 -41.105 1.00 51.28 179 VAL A C 1
ATOM 1544 O O . VAL A 1 179 ? 37.738 2.304 -41.075 1.00 51.28 179 VAL A O 1
ATOM 1547 N N . ASN A 1 180 ? 36.672 0.629 -42.079 1.00 48.81 180 ASN A N 1
ATOM 1548 C CA . ASN A 1 180 ? 36.313 1.410 -43.278 1.00 48.81 180 ASN A CA 1
ATOM 1549 C C . ASN A 1 180 ? 34.835 1.322 -43.715 1.00 48.81 180 ASN A C 1
ATOM 1551 O O . ASN A 1 180 ? 34.543 1.562 -44.884 1.00 48.81 180 ASN A O 1
ATOM 1555 N N . ARG A 1 181 ? 33.887 0.961 -42.835 1.00 49.72 181 ARG A N 1
ATOM 1556 C CA . ARG A 1 181 ? 32.468 0.794 -43.240 1.00 49.72 181 ARG A CA 1
ATOM 1557 C C . ARG A 1 181 ? 31.491 1.874 -42.764 1.00 49.72 181 ARG A C 1
ATOM 1559 O O . ARG A 1 181 ? 30.394 1.936 -43.305 1.00 49.72 181 ARG A O 1
ATOM 1566 N N . ASN A 1 182 ? 31.891 2.792 -41.883 1.00 48.56 182 ASN A N 1
ATOM 1567 C CA . ASN A 1 182 ? 31.003 3.856 -41.377 1.00 48.56 182 ASN A CA 1
ATOM 1568 C C . ASN A 1 182 ? 30.931 5.105 -42.275 1.00 48.56 182 ASN A C 1
ATOM 1570 O O . ASN A 1 182 ? 30.852 6.234 -41.799 1.00 48.56 182 ASN A O 1
ATOM 1574 N N . LYS A 1 183 ? 30.926 4.909 -43.593 1.00 53.50 183 LYS A N 1
ATOM 1575 C CA . LYS A 1 183 ? 30.328 5.872 -44.519 1.00 53.50 183 LYS A CA 1
ATOM 1576 C C . LYS A 1 183 ? 29.442 5.079 -45.469 1.00 53.50 183 LYS A C 1
ATOM 1578 O O . LYS A 1 183 ? 29.976 4.505 -46.422 1.00 53.50 183 LYS A O 1
ATOM 1583 N N . PRO A 1 184 ? 28.124 5.006 -45.218 1.00 54.72 184 PRO A N 1
ATOM 1584 C CA . PRO A 1 184 ? 27.192 4.665 -46.277 1.00 54.72 184 PRO A CA 1
ATOM 1585 C C . PRO A 1 184 ? 27.522 5.606 -47.436 1.00 54.72 184 PRO A C 1
ATOM 1587 O O . PRO A 1 184 ? 27.459 6.823 -47.297 1.00 54.72 184 PRO A O 1
ATOM 1590 N N . THR A 1 185 ? 28.024 5.056 -48.538 1.00 57.44 185 THR A N 1
ATOM 1591 C CA . THR A 1 185 ? 28.222 5.838 -49.769 1.00 57.44 185 THR A CA 1
ATOM 1592 C C . THR A 1 185 ? 26.893 6.070 -50.477 1.00 57.44 185 THR A C 1
ATOM 1594 O O . THR A 1 185 ? 26.868 6.812 -51.450 1.00 57.44 185 THR A O 1
ATOM 1597 N N . MET A 1 186 ? 25.835 5.419 -49.986 1.00 60.12 186 MET A N 1
ATOM 1598 C CA . MET A 1 186 ? 24.469 5.530 -50.450 1.00 60.12 186 MET A CA 1
ATOM 1599 C C . MET A 1 186 ? 23.482 5.320 -49.304 1.00 60.12 186 MET A C 1
ATOM 1601 O O . MET A 1 186 ? 23.732 4.486 -48.425 1.00 60.12 186 MET A O 1
ATOM 1605 N N . ASP A 1 187 ? 22.357 6.020 -49.374 1.00 68.62 187 ASP A N 1
ATOM 1606 C CA . ASP A 1 187 ? 21.196 5.795 -48.513 1.00 68.62 187 ASP A CA 1
ATOM 1607 C C . ASP A 1 187 ? 20.392 4.557 -48.957 1.00 68.62 187 ASP A C 1
ATOM 1609 O O . ASP A 1 187 ? 20.580 4.013 -50.049 1.00 68.62 187 ASP A O 1
ATOM 1613 N N . LEU A 1 188 ? 19.498 4.067 -48.087 1.00 65.56 188 LEU A N 1
ATOM 1614 C CA . LEU A 1 188 ? 18.677 2.875 -48.358 1.00 65.56 188 LEU A CA 1
ATOM 1615 C C . LEU A 1 188 ? 17.807 3.035 -49.609 1.00 65.56 188 LEU A C 1
ATOM 1617 O O . LEU A 1 188 ? 17.647 2.075 -50.362 1.00 65.56 188 LEU A O 1
ATOM 1621 N N . ASP A 1 189 ? 17.302 4.245 -49.842 1.00 69.62 189 ASP A N 1
ATOM 1622 C CA . ASP A 1 189 ? 16.498 4.565 -51.020 1.00 69.62 189 ASP A CA 1
ATOM 1623 C C . ASP A 1 189 ? 17.348 4.501 -52.294 1.00 69.62 189 ASP A C 1
ATOM 1625 O O . ASP A 1 189 ? 16.968 3.850 -53.265 1.00 69.62 189 ASP A O 1
ATOM 1629 N N . GLU A 1 190 ? 18.569 5.044 -52.261 1.00 75.56 190 GLU A N 1
ATOM 1630 C CA . GLU A 1 190 ? 19.497 4.948 -53.390 1.00 75.56 190 GLU A CA 1
ATOM 1631 C C . GLU A 1 190 ? 19.877 3.483 -53.668 1.00 75.56 190 GLU A C 1
ATOM 1633 O O . GLU A 1 190 ? 20.092 3.085 -54.817 1.00 75.56 190 GLU A O 1
ATOM 1638 N N . PHE A 1 191 ? 20.001 2.659 -52.618 1.00 71.12 191 PHE A N 1
ATOM 1639 C CA . PHE A 1 191 ? 20.315 1.234 -52.752 1.00 71.12 191 PHE A CA 1
ATOM 1640 C C . PHE A 1 191 ? 19.159 0.467 -53.386 1.00 71.12 191 PHE A C 1
ATOM 1642 O O . PHE A 1 191 ? 19.392 -0.351 -54.280 1.00 71.12 191 PHE A O 1
ATOM 1649 N N . ALA A 1 192 ? 17.929 0.765 -52.969 1.00 70.19 192 ALA A N 1
ATOM 1650 C CA . ALA A 1 192 ? 16.728 0.211 -53.575 1.00 70.19 192 ALA A CA 1
ATOM 1651 C C . ALA A 1 192 ? 16.633 0.593 -55.059 1.00 70.19 192 ALA A C 1
ATOM 1653 O O . ALA A 1 192 ? 16.437 -0.286 -55.897 1.00 70.19 192 ALA A O 1
ATOM 1654 N N . ASP A 1 193 ? 16.875 1.859 -55.403 1.00 78.88 193 ASP A N 1
ATOM 1655 C CA . ASP A 1 193 ? 16.854 2.332 -56.791 1.00 78.88 193 ASP A CA 1
ATOM 1656 C C . ASP A 1 193 ? 17.924 1.651 -57.652 1.00 78.88 193 ASP A C 1
ATOM 1658 O O . ASP A 1 193 ? 17.646 1.218 -58.775 1.00 78.88 193 ASP A O 1
ATOM 1662 N N . ARG A 1 194 ? 19.141 1.477 -57.119 1.00 78.50 194 ARG A N 1
ATOM 1663 C CA . ARG A 1 194 ? 20.224 0.761 -57.810 1.00 78.50 194 ARG A CA 1
ATOM 1664 C C . ARG A 1 194 ? 19.879 -0.707 -58.061 1.00 78.50 194 ARG A C 1
ATOM 1666 O O . ARG A 1 194 ? 20.176 -1.215 -59.142 1.00 78.50 194 ARG A O 1
ATOM 1673 N N . GLU A 1 195 ? 19.286 -1.398 -57.092 1.00 75.88 195 GLU A N 1
ATOM 1674 C CA . GLU A 1 195 ? 18.898 -2.802 -57.272 1.00 75.88 195 GLU A CA 1
ATOM 1675 C C . GLU A 1 195 ? 17.699 -2.954 -58.213 1.00 75.88 195 GLU A C 1
ATOM 1677 O O . GLU A 1 195 ? 17.694 -3.854 -59.050 1.00 75.88 195 GLU A O 1
ATOM 1682 N N . ILE A 1 196 ? 16.735 -2.030 -58.185 1.00 80.06 196 ILE A N 1
ATOM 1683 C CA . ILE A 1 196 ? 15.632 -2.004 -59.157 1.00 80.06 196 ILE A CA 1
ATOM 1684 C C . ILE A 1 196 ? 16.164 -1.782 -60.580 1.00 80.06 196 ILE A C 1
ATOM 1686 O O . ILE A 1 196 ? 15.720 -2.460 -61.509 1.00 80.06 196 ILE A O 1
ATOM 1690 N N . LEU A 1 197 ? 17.130 -0.875 -60.765 1.00 79.81 197 LEU A N 1
ATOM 1691 C CA . LEU A 1 197 ? 17.794 -0.650 -62.054 1.00 79.81 197 LEU A CA 1
ATOM 1692 C C . LEU A 1 197 ? 18.546 -1.894 -62.533 1.00 79.81 197 LEU A C 1
ATOM 1694 O O . LEU A 1 197 ? 18.329 -2.327 -63.661 1.00 79.81 197 LEU A O 1
ATOM 1698 N N . ARG A 1 198 ? 19.335 -2.539 -61.665 1.00 72.94 198 ARG A N 1
ATOM 1699 C CA . ARG A 1 198 ? 20.015 -3.804 -61.995 1.00 72.94 198 ARG A CA 1
ATOM 1700 C C . ARG A 1 198 ? 19.052 -4.919 -62.368 1.00 72.94 198 ARG A C 1
ATOM 1702 O O . ARG A 1 198 ? 19.314 -5.669 -63.303 1.00 72.94 198 ARG A O 1
ATOM 1709 N N . MET A 1 199 ? 17.938 -5.049 -61.649 1.00 70.50 199 MET A N 1
ATOM 1710 C CA . MET A 1 199 ? 16.920 -6.040 -61.988 1.00 70.50 199 MET A CA 1
ATOM 1711 C C . MET A 1 199 ? 16.301 -5.751 -63.356 1.00 70.50 199 MET A C 1
ATOM 1713 O O . MET A 1 199 ? 16.072 -6.690 -64.116 1.00 70.50 199 MET A O 1
ATOM 1717 N N . ARG A 1 200 ? 16.072 -4.479 -63.709 1.00 74.81 200 ARG A N 1
ATOM 1718 C CA . ARG A 1 200 ? 15.570 -4.092 -65.037 1.00 74.81 200 ARG A CA 1
ATOM 1719 C C . ARG A 1 200 ? 16.584 -4.364 -66.145 1.00 74.81 200 ARG A C 1
ATOM 1721 O O . ARG A 1 200 ? 16.207 -4.998 -67.123 1.00 74.81 200 ARG A O 1
ATOM 1728 N N . GLU A 1 201 ? 17.849 -4.000 -65.960 1.00 72.50 201 GLU A N 1
ATOM 1729 C CA . GLU A 1 201 ? 18.925 -4.281 -66.926 1.00 72.50 201 GLU A CA 1
ATOM 1730 C C . GLU A 1 201 ? 19.117 -5.791 -67.138 1.00 72.50 201 GLU A C 1
ATOM 1732 O O . GLU A 1 201 ? 19.212 -6.259 -68.269 1.00 72.50 201 GLU A O 1
ATOM 1737 N N . ASN A 1 202 ? 19.066 -6.593 -66.069 1.00 59.06 202 ASN A N 1
ATOM 1738 C CA . ASN A 1 202 ? 19.112 -8.054 -66.178 1.00 59.06 202 ASN A CA 1
ATOM 1739 C C . ASN A 1 202 ? 17.869 -8.634 -66.874 1.00 59.06 202 ASN A C 1
ATOM 1741 O O . ASN A 1 202 ? 17.974 -9.629 -67.588 1.00 59.06 202 ASN A O 1
ATOM 1745 N N . SER A 1 203 ? 16.701 -8.010 -66.698 1.00 59.19 203 SER A N 1
ATOM 1746 C CA . SER A 1 203 ? 15.462 -8.412 -67.376 1.00 59.19 203 SER A CA 1
ATOM 1747 C C . SER A 1 203 ? 15.480 -8.073 -68.869 1.00 59.19 203 SER A C 1
ATOM 1749 O O . SER A 1 203 ? 14.892 -8.793 -69.675 1.00 59.19 203 SER A O 1
ATOM 1751 N N . GLU A 1 204 ? 16.120 -6.967 -69.247 1.00 58.53 204 GLU A N 1
ATOM 1752 C CA . GLU A 1 204 ? 16.290 -6.550 -70.642 1.00 58.53 204 GLU A CA 1
ATOM 1753 C C . GLU A 1 204 ? 17.353 -7.404 -71.345 1.00 58.53 204 GLU A C 1
ATOM 1755 O O . GLU A 1 204 ? 17.082 -7.917 -72.431 1.00 58.53 204 GLU A O 1
ATOM 1760 N N . ASN A 1 205 ? 18.468 -7.709 -70.675 1.00 54.66 205 ASN A N 1
ATOM 1761 C CA . ASN A 1 205 ? 19.486 -8.636 -71.182 1.00 54.66 205 ASN A CA 1
ATOM 1762 C C . ASN A 1 205 ? 18.938 -10.064 -71.377 1.00 54.66 205 ASN A C 1
ATOM 1764 O O . ASN A 1 205 ? 19.245 -10.712 -72.373 1.00 54.66 205 ASN A O 1
ATOM 1768 N N . GLN A 1 206 ? 18.059 -10.555 -70.492 1.00 51.88 206 GLN A N 1
ATOM 1769 C CA . GLN A 1 206 ? 17.385 -11.851 -70.688 1.00 51.88 206 GLN A CA 1
ATOM 1770 C C . GLN A 1 206 ? 16.412 -11.858 -71.880 1.00 51.88 206 GLN A C 1
ATOM 1772 O O . GLN A 1 206 ? 16.212 -12.901 -72.505 1.00 51.88 206 GLN A O 1
ATOM 1777 N N . LYS A 1 207 ? 15.822 -10.708 -72.232 1.00 51.44 207 LYS A N 1
ATOM 1778 C CA . LYS A 1 207 ? 14.956 -10.577 -73.416 1.00 51.44 207 LYS A CA 1
ATOM 1779 C C . LYS A 1 207 ? 15.744 -10.480 -74.722 1.00 51.44 207 LYS A C 1
ATOM 1781 O O . LYS A 1 207 ? 15.221 -10.897 -75.754 1.00 51.44 207 LYS A O 1
ATOM 1786 N N . GLU A 1 208 ? 16.969 -9.956 -74.699 1.00 47.91 208 GLU A N 1
ATOM 1787 C CA . GLU A 1 208 ? 17.861 -9.976 -75.867 1.00 47.91 208 GLU A CA 1
ATOM 1788 C C . GLU A 1 208 ? 18.423 -11.377 -76.145 1.00 47.91 208 GLU A C 1
ATOM 1790 O O . GLU A 1 208 ? 18.499 -11.769 -77.308 1.00 47.91 208 GLU A O 1
ATOM 1795 N N . ILE A 1 209 ? 18.698 -12.177 -75.108 1.00 47.50 209 ILE A N 1
ATOM 1796 C CA . ILE A 1 209 ? 19.142 -13.574 -75.266 1.00 47.50 209 ILE A CA 1
ATOM 1797 C C . ILE A 1 209 ? 18.032 -14.438 -75.901 1.00 47.50 209 ILE A C 1
ATOM 1799 O O . ILE A 1 209 ? 18.275 -15.131 -76.885 1.00 47.50 209 ILE A O 1
ATOM 1803 N N . GLN A 1 210 ? 16.769 -14.284 -75.477 1.00 43.06 210 GLN A N 1
ATOM 1804 C CA . GLN A 1 210 ? 15.640 -15.035 -76.063 1.00 43.06 210 GLN A CA 1
ATOM 1805 C C . GLN A 1 210 ? 15.333 -14.714 -77.537 1.00 43.06 210 GLN A C 1
ATOM 1807 O O . GLN A 1 210 ? 14.619 -15.478 -78.186 1.00 43.06 210 GLN A O 1
ATOM 1812 N N . LYS A 1 211 ? 15.835 -13.600 -78.089 1.00 43.03 211 LYS A N 1
ATOM 1813 C CA . LYS A 1 211 ? 15.690 -13.295 -79.524 1.00 43.03 211 LYS A CA 1
ATOM 1814 C C . LYS A 1 211 ? 16.774 -13.930 -80.395 1.00 43.03 211 LYS A C 1
ATOM 1816 O O . LYS A 1 211 ? 16.539 -14.065 -81.593 1.00 43.03 211 LYS A O 1
ATOM 1821 N N . ASN A 1 212 ? 17.906 -14.327 -79.816 1.00 41.47 212 ASN A N 1
ATOM 1822 C CA . ASN A 1 212 ? 19.017 -14.933 -80.551 1.00 41.47 212 ASN A CA 1
ATOM 1823 C C . ASN A 1 212 ? 19.017 -16.472 -80.495 1.00 41.47 212 ASN A C 1
ATOM 1825 O O . ASN A 1 212 ? 19.634 -17.094 -81.351 1.00 41.47 212 ASN A O 1
ATOM 1829 N N . ASP A 1 213 ? 18.248 -17.086 -79.592 1.00 41.06 213 ASP A N 1
ATOM 1830 C CA . ASP A 1 213 ? 18.193 -18.549 -79.408 1.00 41.06 213 ASP A CA 1
ATOM 1831 C C . ASP A 1 213 ? 17.192 -19.281 -80.329 1.00 41.06 213 ASP A C 1
ATOM 1833 O O . ASP A 1 213 ? 16.758 -20.396 -80.041 1.00 41.06 213 ASP A O 1
ATOM 1837 N N . SER A 1 214 ? 16.793 -18.681 -81.456 1.00 46.31 214 SER A N 1
ATOM 1838 C CA . SER A 1 214 ? 15.935 -19.379 -82.434 1.00 46.31 214 SER A CA 1
ATOM 1839 C C . SER A 1 214 ? 16.685 -20.381 -83.321 1.00 46.31 214 SER A C 1
ATOM 1841 O O . SER A 1 214 ? 16.036 -21.072 -84.102 1.00 46.31 214 SER A O 1
ATOM 1843 N N . GLU A 1 215 ? 18.006 -20.531 -83.195 1.00 50.81 215 GLU A N 1
ATOM 1844 C CA . GLU A 1 215 ? 18.756 -21.591 -83.877 1.00 50.81 215 GLU A CA 1
ATOM 1845 C C . GLU A 1 215 ? 19.821 -22.201 -82.940 1.00 50.81 215 GLU A C 1
ATOM 1847 O O . GLU A 1 215 ? 20.692 -21.510 -82.427 1.00 50.81 215 GLU A O 1
ATOM 1852 N N . SER A 1 216 ? 19.727 -23.524 -82.742 1.00 50.88 216 SER A N 1
ATOM 1853 C CA . SER A 1 216 ? 20.732 -24.447 -82.167 1.00 50.88 216 SER A CA 1
ATOM 1854 C C . SER A 1 216 ? 21.011 -24.474 -80.651 1.00 50.88 216 SER A C 1
ATOM 1856 O O . SER A 1 216 ? 22.127 -24.784 -80.247 1.00 50.88 216 SER A O 1
ATOM 1858 N N . GLY A 1 217 ? 20.015 -24.240 -79.794 1.00 50.44 217 GLY A N 1
ATOM 1859 C CA . GLY A 1 217 ? 20.155 -24.416 -78.341 1.00 50.44 217 GLY A CA 1
ATOM 1860 C C . GLY A 1 217 ? 19.717 -25.798 -77.846 1.00 50.44 217 GLY A C 1
ATOM 1861 O O . GLY A 1 217 ? 18.535 -26.103 -77.929 1.00 50.44 217 GLY A O 1
ATOM 1862 N N . GLU A 1 218 ? 20.639 -26.597 -77.293 1.00 53.66 218 GLU A N 1
ATOM 1863 C CA . GLU A 1 218 ? 20.331 -27.579 -76.227 1.00 53.66 218 GLU A CA 1
ATOM 1864 C C . GLU A 1 218 ? 21.595 -28.149 -75.538 1.00 53.66 218 GLU A C 1
ATOM 1866 O O . GLU A 1 218 ? 21.538 -28.460 -74.350 1.00 53.66 218 GLU A O 1
ATOM 1871 N N . GLU A 1 219 ? 22.757 -28.214 -76.206 1.00 50.12 219 GLU A N 1
ATOM 1872 C CA . GLU A 1 219 ? 23.970 -28.811 -75.603 1.00 50.12 219 GLU A CA 1
ATOM 1873 C C . GLU A 1 219 ? 24.832 -27.832 -74.775 1.00 50.12 219 GLU A C 1
ATOM 1875 O O . GLU A 1 219 ? 25.327 -28.218 -73.716 1.00 50.12 219 GLU A O 1
ATOM 1880 N N . GLU A 1 220 ? 24.957 -26.555 -75.159 1.00 54.53 220 GLU A N 1
ATOM 1881 C CA . GLU A 1 220 ? 25.833 -25.599 -74.441 1.00 54.53 220 GLU A CA 1
ATOM 1882 C C . GLU A 1 220 ? 25.298 -25.193 -73.051 1.00 54.53 220 GLU A C 1
ATOM 1884 O O . GLU A 1 220 ? 26.069 -24.955 -72.120 1.00 54.53 220 GLU A O 1
ATOM 1889 N N . ASN A 1 221 ? 23.975 -25.215 -72.859 1.00 58.72 221 ASN A N 1
ATOM 1890 C CA . ASN A 1 221 ? 23.326 -24.782 -71.614 1.00 58.72 221 ASN A CA 1
ATOM 1891 C C . ASN A 1 221 ? 23.567 -25.769 -70.447 1.00 58.72 221 ASN A C 1
ATOM 1893 O O . ASN A 1 221 ? 23.598 -25.393 -69.276 1.00 58.72 221 ASN A O 1
ATOM 1897 N N . LEU A 1 222 ? 23.784 -27.052 -70.757 1.00 55.22 222 LEU A N 1
ATOM 1898 C CA . LEU A 1 222 ? 24.030 -28.107 -69.766 1.00 55.22 222 LEU A CA 1
ATOM 1899 C C . LEU A 1 222 ? 25.454 -28.064 -69.204 1.00 55.22 222 LEU A C 1
ATOM 1901 O O . LEU A 1 222 ? 25.670 -28.342 -68.022 1.00 55.22 222 LEU A O 1
ATOM 1905 N N . GLU A 1 223 ? 26.426 -27.725 -70.045 1.00 67.06 223 GLU A N 1
ATOM 1906 C CA . GLU A 1 223 ? 27.832 -27.669 -69.653 1.00 67.06 223 GLU A CA 1
ATOM 1907 C C . GLU A 1 223 ? 28.137 -26.408 -68.835 1.00 67.06 223 GLU A C 1
ATOM 1909 O O . GLU A 1 223 ? 28.898 -26.455 -67.864 1.00 67.06 223 GLU A O 1
ATOM 1914 N N . GLU A 1 224 ? 27.454 -25.304 -69.141 1.00 64.50 224 GLU A N 1
ATOM 1915 C CA . GLU A 1 224 ? 27.526 -24.076 -68.351 1.00 64.50 224 GLU A CA 1
ATOM 1916 C C . GLU A 1 224 ? 26.854 -24.232 -66.974 1.00 64.50 224 GLU A C 1
ATOM 1918 O O . GLU A 1 224 ? 27.415 -23.801 -65.960 1.00 64.50 224 GLU A O 1
ATOM 1923 N N . LEU A 1 225 ? 25.728 -24.959 -66.898 1.00 60.59 225 LEU A N 1
ATOM 1924 C CA . LEU A 1 225 ? 25.100 -25.332 -65.623 1.00 60.59 225 LEU A CA 1
ATOM 1925 C C . LEU A 1 225 ? 26.023 -26.188 -64.747 1.00 60.59 225 LEU A C 1
ATOM 1927 O O . LEU A 1 225 ? 26.135 -25.933 -63.548 1.00 60.59 225 LEU A O 1
ATOM 1931 N N . ARG A 1 226 ? 26.719 -27.173 -65.332 1.00 71.69 226 ARG A N 1
ATOM 1932 C CA . ARG A 1 226 ? 27.675 -28.010 -64.582 1.00 71.69 226 ARG A CA 1
ATOM 1933 C C . ARG A 1 226 ? 28.831 -27.196 -64.023 1.00 71.69 226 ARG A C 1
ATOM 1935 O O . ARG A 1 226 ? 29.191 -27.379 -62.864 1.00 71.69 226 ARG A O 1
ATOM 1942 N N . ARG A 1 227 ? 29.373 -26.256 -64.803 1.00 77.06 227 ARG A N 1
ATOM 1943 C CA . ARG A 1 227 ? 30.441 -25.366 -64.322 1.00 77.06 227 ARG A CA 1
ATOM 1944 C C . ARG A 1 227 ? 29.989 -24.479 -63.168 1.00 77.06 227 ARG A C 1
ATOM 1946 O O . ARG A 1 227 ? 30.779 -24.220 -62.263 1.00 77.06 227 ARG A O 1
ATOM 1953 N N . LEU A 1 228 ? 28.743 -24.009 -63.186 1.00 73.62 228 LEU A N 1
ATOM 1954 C CA . LEU A 1 228 ? 28.187 -23.188 -62.108 1.00 73.62 228 LEU A CA 1
ATOM 1955 C C . LEU A 1 228 ? 27.967 -23.984 -60.816 1.00 73.62 228 LEU A C 1
ATOM 1957 O O . LEU A 1 228 ? 28.219 -23.447 -59.733 1.00 73.62 228 LEU A O 1
ATOM 1961 N N . ASP A 1 229 ? 27.555 -25.247 -60.921 1.00 66.94 229 ASP A N 1
ATOM 1962 C CA . ASP A 1 229 ? 27.438 -26.145 -59.766 1.00 66.94 229 ASP A CA 1
ATOM 1963 C C . ASP A 1 229 ? 28.815 -26.505 -59.186 1.00 66.94 229 ASP A C 1
ATOM 1965 O O . ASP A 1 229 ? 29.018 -26.377 -57.978 1.00 66.94 229 ASP A O 1
ATOM 1969 N N . GLU A 1 230 ? 29.804 -26.820 -60.028 1.00 75.38 230 GLU A N 1
ATOM 1970 C CA . GLU A 1 230 ? 31.181 -27.085 -59.578 1.00 75.38 230 GLU A CA 1
ATOM 1971 C C . GLU A 1 230 ? 31.809 -25.864 -58.882 1.00 75.38 230 GLU A C 1
ATOM 1973 O O . GLU A 1 230 ? 32.456 -25.990 -57.838 1.00 75.38 230 GLU A O 1
ATOM 1978 N N . LEU A 1 231 ? 31.565 -24.654 -59.402 1.00 70.00 231 LEU A N 1
ATOM 1979 C CA . LEU A 1 231 ? 31.994 -23.405 -58.764 1.00 70.00 231 LEU A CA 1
ATOM 1980 C C . LEU A 1 231 ? 31.328 -23.190 -57.402 1.00 70.00 231 LEU A C 1
ATOM 1982 O O . LEU A 1 231 ? 31.981 -22.720 -56.466 1.00 70.00 231 LEU A O 1
ATOM 1986 N N . LYS A 1 232 ? 30.041 -23.525 -57.266 1.00 67.31 232 LYS A N 1
ATOM 1987 C CA . LYS A 1 232 ? 29.328 -23.440 -55.985 1.00 67.31 232 LYS A CA 1
ATOM 1988 C C . LYS A 1 232 ? 29.914 -24.399 -54.961 1.00 67.31 232 LYS A C 1
ATOM 1990 O O . LYS A 1 232 ? 30.184 -23.968 -53.837 1.00 67.31 232 LYS A O 1
ATOM 1995 N N . ASP A 1 233 ? 30.162 -25.642 -55.349 1.00 63.16 233 ASP A N 1
ATOM 1996 C CA . ASP A 1 233 ? 30.737 -26.652 -54.463 1.00 63.16 233 ASP A CA 1
ATOM 1997 C C . ASP A 1 233 ? 32.160 -26.279 -54.030 1.00 63.16 233 ASP A C 1
ATOM 1999 O O . ASP A 1 233 ? 32.510 -26.410 -52.854 1.00 63.16 233 ASP A O 1
ATOM 2003 N N . GLU A 1 234 ? 32.973 -25.708 -54.922 1.00 66.25 234 GLU A N 1
ATOM 2004 C CA . GLU A 1 234 ? 34.284 -25.171 -54.548 1.00 66.25 234 GLU A CA 1
ATOM 2005 C C . GLU A 1 234 ? 34.196 -24.013 -53.544 1.00 66.25 234 GLU A C 1
ATOM 2007 O O . GLU A 1 234 ? 35.002 -23.932 -52.608 1.00 66.25 234 GLU A O 1
ATOM 2012 N N . ILE A 1 235 ? 33.233 -23.104 -53.721 1.00 62.56 235 ILE A N 1
ATOM 2013 C CA . ILE A 1 235 ? 33.027 -21.964 -52.818 1.00 62.56 235 ILE A CA 1
ATOM 2014 C C . ILE A 1 235 ? 32.554 -22.443 -51.439 1.00 62.56 235 ILE A C 1
ATOM 2016 O O . ILE A 1 235 ? 33.012 -21.909 -50.423 1.00 62.56 235 ILE A O 1
ATOM 2020 N N . PHE A 1 236 ? 31.683 -23.453 -51.389 1.00 56.78 236 PHE A N 1
ATOM 2021 C CA . PHE A 1 236 ? 31.213 -24.054 -50.139 1.00 56.78 236 PHE A CA 1
ATOM 2022 C C . PHE A 1 236 ? 32.317 -24.838 -49.423 1.00 56.78 236 PHE A C 1
ATOM 2024 O O . PHE A 1 236 ? 32.490 -24.666 -48.219 1.00 56.78 236 PHE A O 1
ATOM 2031 N N . ASN A 1 237 ? 33.144 -25.595 -50.147 1.00 57.81 237 ASN A N 1
ATOM 2032 C CA . ASN A 1 237 ? 34.250 -26.353 -49.553 1.00 57.81 237 ASN A CA 1
ATOM 2033 C C . ASN A 1 237 ? 35.383 -25.462 -49.010 1.00 57.81 237 ASN A C 1
ATOM 2035 O O . ASN A 1 237 ? 36.068 -25.842 -48.060 1.00 57.81 237 ASN A O 1
ATOM 2039 N N . LYS A 1 238 ? 35.584 -24.258 -49.568 1.00 54.88 238 LYS A N 1
ATOM 2040 C CA . LYS A 1 238 ? 36.605 -23.296 -49.098 1.00 54.88 238 LYS A CA 1
ATOM 2041 C C . LYS A 1 238 ? 36.138 -22.425 -47.923 1.00 54.88 238 LYS A C 1
ATOM 2043 O O . LYS A 1 238 ? 36.973 -21.811 -47.257 1.00 54.88 238 LYS A O 1
ATOM 2048 N N . ARG A 1 239 ? 34.834 -22.359 -47.634 1.00 52.72 239 ARG A N 1
ATOM 2049 C CA . ARG A 1 239 ? 34.282 -21.642 -46.472 1.00 52.72 239 ARG A CA 1
ATOM 2050 C C . ARG A 1 239 ? 33.951 -22.645 -45.372 1.00 52.72 239 ARG A C 1
ATOM 2052 O O . ARG A 1 239 ? 32.863 -23.200 -45.339 1.00 52.72 239 ARG A O 1
ATOM 2059 N N . GLY A 1 240 ? 34.904 -22.860 -44.464 1.00 49.44 240 GLY A N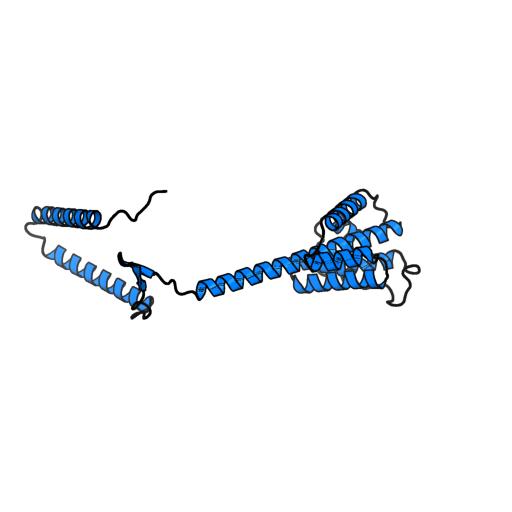 1
ATOM 2060 C CA . GLY A 1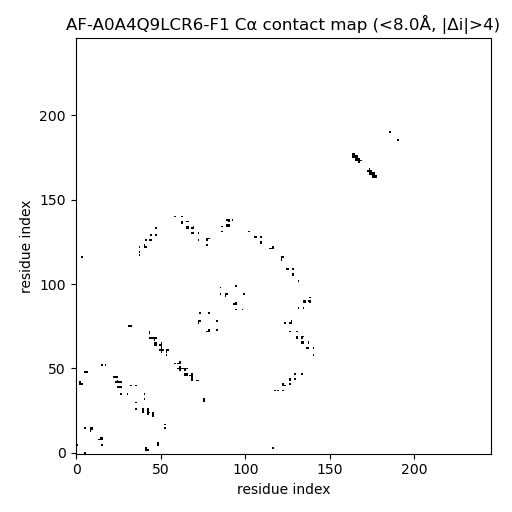 240 ? 34.718 -23.726 -43.299 1.00 49.44 240 GLY A CA 1
ATOM 2061 C C . GLY A 1 240 ? 33.396 -23.467 -42.559 1.00 49.44 240 GLY A C 1
ATOM 2062 O O . GLY A 1 240 ? 32.974 -22.316 -42.404 1.00 49.44 240 GLY A O 1
ATOM 2063 N N . ASN A 1 241 ? 32.764 -24.567 -42.135 1.00 52.50 241 ASN A N 1
ATOM 2064 C CA . ASN A 1 241 ? 31.448 -24.659 -41.497 1.00 52.50 241 ASN A CA 1
ATOM 2065 C C . ASN A 1 241 ? 31.171 -23.522 -40.504 1.00 52.50 241 ASN A C 1
ATOM 2067 O O . ASN A 1 241 ? 31.526 -23.594 -39.331 1.00 52.50 241 ASN A O 1
ATOM 2071 N N . THR A 1 242 ? 30.473 -22.490 -40.968 1.00 47.69 242 THR A N 1
ATOM 2072 C CA . THR A 1 242 ? 29.873 -21.462 -40.111 1.00 47.69 242 THR A CA 1
ATOM 2073 C C . THR A 1 242 ? 28.383 -21.338 -40.391 1.00 47.69 242 THR A C 1
ATOM 2075 O O . THR A 1 242 ? 27.872 -20.238 -40.491 1.00 47.69 242 THR A O 1
ATOM 2078 N N . TYR A 1 243 ? 27.663 -22.459 -40.492 1.00 45.47 243 TYR A N 1
ATOM 2079 C CA . TYR A 1 243 ? 26.210 -22.455 -40.315 1.00 45.47 243 TYR A CA 1
ATOM 2080 C C . TYR A 1 243 ? 25.733 -23.743 -39.635 1.00 45.47 243 TYR A C 1
ATOM 2082 O O . TYR A 1 243 ? 25.667 -24.799 -40.251 1.00 45.47 243 TYR A O 1
ATOM 2090 N N . GLY A 1 244 ? 25.383 -23.597 -38.354 1.00 46.00 244 GLY A N 1
ATOM 2091 C CA . GLY A 1 244 ? 24.336 -24.365 -37.679 1.00 46.00 244 GLY A CA 1
ATOM 2092 C C . GLY A 1 244 ? 24.682 -25.773 -37.204 1.00 46.00 244 GLY A C 1
ATOM 2093 O O . GLY A 1 244 ? 24.511 -26.727 -37.949 1.00 46.00 244 GLY A O 1
ATOM 2094 N N . MET A 1 245 ? 25.008 -25.904 -35.916 1.00 36.28 245 MET A N 1
ATOM 2095 C CA . MET A 1 245 ? 24.504 -26.984 -35.055 1.00 36.28 245 MET A CA 1
ATOM 2096 C C . MET A 1 245 ? 24.637 -26.582 -33.580 1.00 36.28 245 MET A C 1
ATOM 2098 O O . MET A 1 245 ? 25.737 -26.239 -33.154 1.00 36.28 245 MET A O 1
ATOM 2102 N N . GLY A 1 246 ? 23.531 -26.706 -32.833 1.00 38.53 246 GLY A N 1
ATOM 2103 C CA . GLY A 1 246 ? 23.498 -26.830 -31.367 1.00 38.53 246 GLY A CA 1
ATOM 2104 C C . GLY A 1 246 ? 23.393 -25.538 -30.582 1.00 38.53 246 GLY A C 1
ATOM 2105 O O . GLY A 1 246 ? 24.457 -25.040 -30.166 1.00 38.53 246 GLY A O 1
#

InterPro domains:
  IPR038511 TAP42/TAP46-like superfamily [G3DSA:1.25.40.540] (2-164)

Mean predicted aligned error: 17.65 Å